Protein AF-A0A9W9TV19-F1 (afdb_monomer)

InterPro domains:
  IPR007219 Xylanolytic transcriptional activator, regulatory domain [PF04082] (116-269)

Nearest PDB structures (foldseek):
  6xr2-assembly1_B  TM=4.900E-01  e=5.774E+00  synthetic construct

Foldseek 3Di:
DDDDPPPPPDPDDDPVRVVVVVCVVPPDDPVLCVLCVLPDDDPPPCVPQCLLAADDQVPPDPVQLVVLQPVQADFQDQVLQVVLVVLLVVQQPDPPDDHRPYDDGDGSSLLNSLLSQLVVPVCVVQVLADRHPPPPPPQDSLLSLLSSLLSLLVGPRPCSLVNSSSSLVSLVVVLVCCVPVVVVVLQDLSSLSSVLSSLVCLCPSPRNVSVVVSVVCLCVSVVSLVVNVLVPDADDPVNLVPDPDDPVVSVVVVNVRVSSNSSSVSSVVSVVVCVVPPDRPDDPPPPVVVPDDDPDDDDD

Mean predicted aligned error: 11.76 Å

Sequence (300 aa):
MWKQILLRCLPPLTPAALAEIYNRGCSPGPNDQEALEPRHYHPTAIDVDALLRFPDLQQTDAEQIDQEDLAHVQETQQAVVDEVTKLANNLQTSALFPPFRLIRIPSAPILNAWTQLYFEHFHPVFPILHKASFGHPNTHWLLVFTVSAIGAQFSNIPQAGVCSRAMHEMIRRQSMYLCENQNKNGRELWLTQVILLNHIGLRYSGERRALEIAELLQALPVTLARRKHLFTDILATKKLSELDLSLRQRWQLWTLDEERRRTGFAIWVSSQLKFSHFQPPGNIDNRTSLLTPGLKPTSI

Secondary structure (DSSP, 8-state):
---------PPPPPHHHHHHHHHHHTPPPTTHHHHHGGG---TT-HHHH---B----TT--HHHHHHH---SSPPPPHHHHHHHHHHHHHHHS-SSSPPPSB--PPPHHHHHHHHHHIIIIITTT---S-GGGTTSTTS-HHHHHHHHHHHGGG--STTHHHHHHHHHHHHHHHHHHHHHH-TTGGG-HHHHHHHHHHHHHHHSSS-HHHHHHHHHTTTHHHHHHHHTTTTT----HHHHHHS---HHHHHHHHHHHHHHHHHHHHHHHHHHHHHHH---S--GGGGGGGGS--------

Solvent-accessible surface area (backbone atoms only — not comparable to full-atom values): 17673 Å² total; per-residue (Å²): 142,82,82,85,80,76,80,73,80,71,77,81,74,50,74,66,60,47,49,50,54,48,50,65,74,64,56,72,55,89,72,50,50,72,79,40,54,95,67,73,75,73,85,87,46,61,83,72,80,58,72,40,26,33,54,86,62,86,83,60,55,66,69,62,42,55,74,40,49,68,74,71,48,55,71,51,55,60,68,40,45,52,53,51,51,53,48,52,58,55,48,61,75,38,88,88,50,85,59,63,84,37,85,41,81,68,53,40,66,54,46,26,15,16,36,23,36,20,59,68,67,45,30,81,78,57,58,42,68,58,59,92,68,44,56,44,95,84,55,57,51,68,42,55,53,46,42,16,27,52,7,18,67,75,48,86,56,87,62,27,57,50,30,20,54,29,44,46,52,52,51,51,56,50,50,52,49,36,44,71,80,36,53,72,52,58,69,37,67,63,50,48,50,33,51,41,52,42,40,51,44,28,53,71,63,82,42,67,70,40,30,53,52,27,63,73,54,57,62,51,48,56,51,46,35,60,78,62,35,31,87,72,69,72,80,51,68,69,63,57,69,71,47,98,61,55,72,69,57,47,50,54,53,48,51,55,46,50,33,41,43,32,41,33,50,52,48,50,52,61,60,51,56,43,68,76,77,63,62,70,99,60,78,78,80,67,68,74,68,80,78,61,81,84,79,74,86,79,91,129

Radius of gyration: 26.22 Å; Cα contacts (8 Å, |Δi|>4): 294; chains: 1; bounding box: 64×77×74 Å

Organism: Penicillium citrinum (NCBI:txid5077)

Structure (mmCIF, N/CA/C/O backbone):
data_AF-A0A9W9TV19-F1
#
_entry.id   AF-A0A9W9TV19-F1
#
loop_
_atom_site.group_PDB
_atom_site.id
_atom_site.type_symbol
_atom_site.label_atom_id
_atom_site.label_alt_id
_atom_site.label_comp_id
_atom_site.label_asym_id
_atom_site.label_entity_id
_atom_site.label_seq_id
_atom_site.pdbx_PDB_ins_code
_atom_site.Cartn_x
_atom_site.Cartn_y
_atom_site.Cartn_z
_atom_site.occupancy
_atom_site.B_iso_or_equiv
_atom_site.auth_seq_id
_atom_site.auth_comp_id
_atom_site.auth_asym_id
_atom_site.auth_atom_id
_atom_site.pdbx_PDB_model_num
ATOM 1 N N . MET A 1 1 ? -19.724 56.986 -52.876 1.00 41.56 1 MET A N 1
ATOM 2 C CA . MET A 1 1 ? -20.562 56.519 -51.751 1.00 41.56 1 MET A CA 1
ATOM 3 C C . MET A 1 1 ? -19.995 55.200 -51.219 1.00 41.56 1 MET A C 1
ATOM 5 O O . MET A 1 1 ? -20.412 54.155 -51.683 1.00 41.56 1 MET A O 1
ATOM 9 N N . TRP A 1 2 ? -19.011 55.237 -50.313 1.00 34.00 2 TRP A N 1
ATOM 10 C CA . TRP A 1 2 ? -18.481 54.048 -49.620 1.00 34.00 2 TRP A CA 1
ATOM 11 C C . TRP A 1 2 ? -18.272 54.423 -48.144 1.00 34.00 2 TRP A C 1
ATOM 13 O O . TRP A 1 2 ? -17.532 55.356 -47.841 1.00 34.00 2 TRP A O 1
ATOM 23 N N . LYS A 1 3 ? -19.037 53.788 -47.247 1.00 41.72 3 LYS A N 1
ATOM 24 C CA . LYS A 1 3 ? -19.129 54.095 -45.809 1.00 41.72 3 LYS A CA 1
ATOM 25 C C . LYS A 1 3 ? -17.928 53.510 -45.052 1.00 41.72 3 LYS A C 1
ATOM 27 O O . LYS A 1 3 ? -17.635 52.328 -45.192 1.00 41.72 3 LYS A O 1
ATOM 32 N N . GLN A 1 4 ? -17.288 54.324 -44.211 1.00 44.97 4 GLN A N 1
ATOM 33 C CA . GLN A 1 4 ? -16.305 53.887 -43.214 1.00 44.97 4 GLN A CA 1
ATOM 34 C C . GLN A 1 4 ? -16.968 52.956 -42.188 1.00 44.97 4 GLN A C 1
ATOM 36 O O . GLN A 1 4 ? -17.848 53.378 -41.438 1.00 44.97 4 GLN A O 1
ATOM 41 N N . ILE A 1 5 ? -16.521 51.702 -42.124 1.00 48.94 5 ILE A N 1
ATOM 42 C CA . ILE A 1 5 ? -16.763 50.821 -40.979 1.00 48.94 5 ILE A CA 1
ATOM 43 C C . ILE A 1 5 ? -15.674 51.149 -39.956 1.00 48.94 5 ILE A C 1
ATOM 45 O O . ILE A 1 5 ? -14.546 50.670 -40.046 1.00 48.94 5 ILE A O 1
ATOM 49 N N . LEU A 1 6 ? -15.998 52.020 -39.001 1.00 45.78 6 LEU A N 1
ATOM 50 C CA . LEU A 1 6 ? -15.194 52.191 -37.795 1.00 45.78 6 LEU A CA 1
ATOM 51 C C . LEU A 1 6 ? -15.368 50.931 -36.940 1.00 45.78 6 LEU A C 1
ATOM 53 O O . LEU A 1 6 ? -16.362 50.792 -36.225 1.00 45.78 6 LEU A O 1
ATOM 57 N N . LEU A 1 7 ? -14.395 50.020 -37.005 1.00 50.66 7 LEU A N 1
ATOM 58 C CA . LEU A 1 7 ? -14.144 49.042 -35.948 1.00 50.66 7 LEU A CA 1
ATOM 59 C C . LEU A 1 7 ? -13.824 49.829 -34.670 1.00 50.66 7 LEU A C 1
ATOM 61 O O . LEU A 1 7 ? -12.681 50.193 -34.408 1.00 50.66 7 LEU A O 1
ATOM 65 N N . ARG A 1 8 ? -14.859 50.166 -33.894 1.00 51.81 8 ARG A N 1
ATOM 66 C CA . ARG A 1 8 ? -14.687 50.660 -32.529 1.00 51.81 8 ARG A CA 1
ATOM 67 C C . ARG A 1 8 ? -14.027 49.535 -31.740 1.00 51.81 8 ARG A C 1
ATOM 69 O O . ARG A 1 8 ? -14.675 48.530 -31.460 1.00 51.81 8 ARG A O 1
ATOM 76 N N . CYS A 1 9 ? -12.754 49.700 -31.392 1.00 51.72 9 CYS A N 1
ATOM 77 C CA . CYS A 1 9 ? -12.112 48.876 -30.378 1.00 51.72 9 CYS A CA 1
ATOM 78 C C . CYS A 1 9 ? -12.892 49.074 -29.075 1.00 51.72 9 CYS A C 1
ATOM 80 O O . CYS A 1 9 ? -12.779 50.116 -28.429 1.00 51.72 9 CYS A O 1
ATOM 82 N N . LEU A 1 10 ? -13.760 48.118 -28.742 1.00 61.03 10 LEU A N 1
ATOM 83 C CA . LEU A 1 10 ? -14.436 48.101 -27.454 1.00 61.03 10 LEU A CA 1
ATOM 84 C C . LEU A 1 10 ? -13.364 48.004 -26.357 1.00 61.03 10 LEU A C 1
ATOM 86 O O . LEU A 1 10 ? -12.397 47.254 -26.527 1.00 61.03 10 LEU A O 1
ATOM 90 N N . PRO A 1 11 ? -13.496 48.762 -25.255 1.00 71.44 11 PRO A N 1
ATOM 91 C CA . PRO A 1 11 ? -12.573 48.639 -24.138 1.00 71.44 11 PRO A CA 1
ATOM 92 C C . PRO A 1 11 ? -12.600 47.200 -23.595 1.00 71.44 11 PRO A C 1
ATOM 94 O O . PRO A 1 11 ? -13.653 46.553 -23.639 1.00 71.44 11 PRO A O 1
ATOM 97 N N . PRO A 1 12 ? -11.463 46.678 -23.099 1.00 76.38 12 PRO A N 1
ATOM 98 C CA . PRO A 1 12 ? -11.402 45.325 -22.564 1.00 76.38 12 PRO A CA 1
ATOM 99 C C . PRO A 1 12 ? -12.397 45.164 -21.411 1.00 76.38 12 PRO A C 1
ATOM 101 O O . PRO A 1 12 ? -12.549 46.058 -20.574 1.00 76.38 12 PRO A O 1
ATOM 104 N N . LEU A 1 13 ? -13.085 44.019 -21.382 1.00 81.12 13 LEU A N 1
ATOM 105 C CA . LEU A 1 13 ? -14.024 43.685 -20.314 1.00 81.12 13 LEU A CA 1
ATOM 106 C C . LEU A 1 13 ? -13.304 43.705 -18.965 1.00 81.12 13 LEU A C 1
ATOM 108 O O . LEU A 1 13 ? -12.183 43.209 -18.833 1.00 81.12 13 LEU A O 1
ATOM 112 N N . THR A 1 14 ? -13.966 44.250 -17.947 1.00 87.50 14 THR A N 1
ATOM 113 C CA . THR A 1 14 ? -13.461 44.148 -16.579 1.00 87.50 14 THR A CA 1
ATOM 114 C C . THR A 1 14 ? -13.489 42.682 -16.134 1.00 87.50 14 THR A C 1
ATOM 116 O O . THR A 1 14 ? -14.368 41.931 -16.569 1.00 87.50 14 THR A O 1
ATOM 119 N N . PRO A 1 15 ? -12.582 42.249 -15.238 1.00 84.06 15 PRO A N 1
ATOM 120 C CA . PRO A 1 15 ? -12.572 40.873 -14.737 1.00 84.06 15 PRO A CA 1
ATOM 121 C C . PRO A 1 15 ? -13.925 40.421 -14.165 1.00 84.06 15 PRO A C 1
ATOM 123 O O . PRO A 1 15 ? -14.310 39.270 -14.339 1.00 84.06 15 PRO A O 1
ATOM 126 N N . ALA A 1 16 ? -14.678 41.341 -13.550 1.00 81.31 16 ALA A N 1
ATOM 127 C CA . ALA A 1 16 ? -16.017 41.077 -13.026 1.00 81.31 16 ALA A CA 1
ATOM 128 C C . ALA A 1 16 ? -17.054 40.837 -14.138 1.00 81.31 16 ALA A C 1
ATOM 130 O O . ALA A 1 16 ? -17.790 39.856 -14.080 1.00 81.31 16 ALA A O 1
ATOM 131 N N . ALA A 1 17 ? -17.077 41.681 -15.177 1.00 79.56 17 ALA A N 1
ATOM 132 C CA . ALA A 1 17 ? -17.985 41.510 -16.312 1.00 79.56 17 ALA A CA 1
ATOM 133 C C . ALA A 1 17 ? -17.650 40.246 -17.120 1.00 79.56 17 ALA A C 1
ATOM 135 O O . ALA A 1 17 ? -18.547 39.532 -17.563 1.00 79.56 17 ALA A O 1
ATOM 136 N N . LEU A 1 18 ? -16.359 39.933 -17.269 1.00 81.81 18 LEU A N 1
ATOM 137 C CA . LEU A 1 18 ? -15.895 38.699 -17.899 1.00 81.81 18 LEU A CA 1
ATOM 138 C C . LEU A 1 18 ? -16.350 37.464 -17.104 1.00 81.81 18 LEU A C 1
ATOM 140 O O . LEU A 1 18 ? -16.891 36.532 -17.693 1.00 81.81 18 LEU A O 1
ATOM 144 N N . ALA A 1 19 ? -16.168 37.473 -15.779 1.00 77.19 19 ALA A N 1
ATOM 145 C CA . ALA A 1 19 ? -16.591 36.383 -14.905 1.00 77.19 19 ALA A CA 1
ATOM 146 C C . ALA A 1 19 ? -18.114 36.193 -14.924 1.00 77.19 19 ALA A C 1
ATOM 148 O O . ALA A 1 19 ? -18.586 35.064 -14.985 1.00 77.19 19 ALA A O 1
ATOM 149 N N . GLU A 1 20 ? -18.894 37.275 -14.933 1.00 77.94 20 GLU A N 1
ATOM 150 C CA . GLU A 1 20 ? -20.354 37.203 -15.003 1.00 77.94 20 GLU A CA 1
ATOM 151 C C . GLU A 1 20 ? -20.844 36.622 -16.337 1.00 77.94 20 GLU A C 1
ATOM 153 O O . GLU A 1 20 ? -21.684 35.721 -16.347 1.00 77.94 20 GLU A O 1
ATOM 158 N N . ILE A 1 21 ? -20.296 37.091 -17.463 1.00 79.25 21 ILE A N 1
ATOM 159 C CA . ILE A 1 21 ? -20.634 36.572 -18.798 1.00 79.25 21 ILE A CA 1
ATOM 160 C C . ILE A 1 21 ? -20.241 35.095 -18.910 1.00 79.25 21 ILE A C 1
ATOM 162 O O . ILE A 1 21 ? -21.024 34.287 -19.409 1.00 79.25 21 ILE A O 1
ATOM 166 N N . TYR A 1 22 ? -19.062 34.731 -18.403 1.00 75.69 22 TYR A N 1
ATOM 167 C CA . TYR A 1 22 ? -18.596 33.348 -18.357 1.00 75.69 22 TYR A CA 1
ATOM 168 C C . TYR A 1 22 ? -19.521 32.466 -17.508 1.00 75.69 22 TYR A C 1
ATOM 170 O O . TYR A 1 22 ? -19.986 31.433 -17.978 1.00 75.69 22 TYR A O 1
ATOM 178 N N . ASN A 1 23 ? -19.877 32.902 -16.298 1.00 74.31 23 ASN A N 1
ATOM 179 C CA . ASN A 1 23 ? -20.757 32.154 -15.396 1.00 74.31 23 ASN A CA 1
ATOM 180 C C . ASN A 1 23 ? -22.163 31.962 -15.983 1.00 74.31 23 ASN A C 1
ATOM 182 O O . ASN A 1 23 ? -22.732 30.874 -15.880 1.00 74.31 23 ASN A O 1
ATOM 186 N N . ARG A 1 24 ? -22.708 32.983 -16.657 1.00 71.62 24 ARG A N 1
ATOM 187 C CA . ARG A 1 24 ? -23.986 32.875 -17.380 1.00 71.62 24 ARG A CA 1
ATOM 188 C C . ARG A 1 24 ? -23.899 31.911 -18.567 1.00 71.62 24 ARG A C 1
ATOM 190 O O . ARG A 1 24 ? -24.841 31.165 -18.800 1.00 71.62 24 ARG A O 1
ATOM 197 N N . GLY A 1 25 ? -22.781 31.901 -19.296 1.00 69.94 25 GLY A N 1
ATOM 198 C CA . GLY A 1 25 ? -22.557 30.993 -20.429 1.00 69.94 25 GLY A CA 1
ATOM 199 C C . GLY A 1 25 ? -22.224 29.548 -20.033 1.00 69.94 25 GLY A C 1
ATOM 200 O O . GLY A 1 25 ? -22.409 28.635 -20.835 1.00 69.94 25 GLY A O 1
ATOM 201 N N . CYS A 1 26 ? -21.741 29.333 -18.808 1.00 62.59 26 CYS A N 1
ATOM 202 C CA . CYS A 1 26 ? -21.366 28.024 -18.268 1.00 62.59 26 CYS A CA 1
ATOM 203 C C . CYS A 1 26 ? -22.385 27.445 -17.278 1.00 62.59 26 CYS A C 1
ATOM 205 O O . CYS A 1 26 ? -22.112 26.398 -16.694 1.00 62.59 26 CYS A O 1
ATOM 207 N N . SER A 1 27 ? -23.534 28.098 -17.079 1.00 56.19 27 SER A N 1
ATOM 208 C CA . SER A 1 27 ? -24.589 27.563 -16.216 1.00 56.19 27 SER A CA 1
ATOM 209 C C . SER A 1 27 ? -25.125 26.249 -16.814 1.00 56.19 27 SER A C 1
ATOM 211 O O . SER A 1 27 ? -25.573 26.268 -17.964 1.00 56.19 27 SER A O 1
ATOM 213 N N . PRO A 1 28 ? -25.038 25.113 -16.093 1.00 55.66 28 PRO A N 1
ATOM 214 C CA . PRO A 1 28 ? -25.496 23.821 -16.598 1.00 55.66 28 PRO A CA 1
ATOM 215 C C . PRO A 1 28 ? -26.996 23.853 -16.909 1.00 55.66 28 PRO A C 1
ATOM 217 O O . PRO A 1 28 ? -27.768 24.504 -16.201 1.00 55.66 28 PRO A O 1
ATOM 220 N N . GLY A 1 29 ? -27.414 23.164 -17.975 1.00 61.03 29 GLY A N 1
ATOM 221 C CA . GLY A 1 29 ? -28.834 22.991 -18.267 1.00 61.03 29 GLY A CA 1
ATOM 222 C C . GLY A 1 29 ? -29.517 22.142 -17.185 1.00 61.03 29 GLY A C 1
ATOM 223 O O . GLY A 1 29 ? -28.838 21.424 -16.450 1.00 61.03 29 GLY A O 1
ATOM 224 N N . PRO A 1 30 ? -30.857 22.161 -17.089 1.00 55.03 30 PRO A N 1
ATOM 225 C CA . PRO A 1 30 ? -31.594 21.406 -16.069 1.00 55.03 30 PRO A CA 1
ATOM 226 C C . PRO A 1 30 ? -31.291 19.893 -16.063 1.00 55.03 30 PRO A C 1
ATOM 228 O O . PRO A 1 30 ? -31.366 19.271 -15.012 1.00 55.03 30 PRO A O 1
ATOM 231 N N . ASN A 1 31 ? -30.865 19.316 -17.195 1.00 54.25 31 ASN A N 1
ATOM 232 C CA . ASN A 1 31 ? -30.487 17.897 -17.303 1.00 54.25 31 ASN A CA 1
ATOM 233 C C . ASN A 1 31 ? -29.008 17.611 -16.968 1.00 54.25 31 ASN A C 1
ATOM 235 O O . ASN A 1 31 ? -28.640 16.461 -16.739 1.00 54.25 31 ASN A O 1
ATOM 239 N N . ASP A 1 32 ? -28.144 18.629 -16.937 1.00 52.44 32 ASP A N 1
ATOM 240 C CA . ASP A 1 32 ? -26.717 18.458 -16.627 1.00 52.44 32 ASP A CA 1
ATOM 241 C C . ASP A 1 32 ? -26.487 18.346 -15.109 1.00 52.44 32 ASP A C 1
ATOM 243 O O . ASP A 1 32 ? -25.503 17.750 -14.667 1.00 52.44 32 ASP A O 1
ATOM 247 N N . GLN A 1 33 ? -27.405 18.893 -14.300 1.00 48.94 33 GLN A N 1
ATOM 248 C CA . GLN A 1 33 ? -27.358 18.801 -12.838 1.00 48.94 33 GLN A CA 1
ATOM 249 C C . GLN A 1 33 ? -27.480 17.353 -12.347 1.00 48.94 33 GLN A C 1
ATOM 251 O O . GLN A 1 33 ? -26.683 16.955 -11.500 1.00 48.94 33 GLN A O 1
ATOM 256 N N . GLU A 1 34 ? -28.373 16.551 -12.937 1.00 46.62 34 GLU A N 1
ATOM 257 C CA . GLU A 1 34 ? -28.554 15.123 -12.618 1.00 46.62 34 GLU A CA 1
ATOM 258 C C . GLU A 1 34 ? -27.293 14.289 -12.920 1.00 46.62 34 GLU A C 1
ATOM 260 O O . GLU A 1 34 ? -26.906 13.423 -12.137 1.00 46.62 34 GLU A O 1
ATOM 265 N N . ALA A 1 35 ? -26.581 14.594 -14.012 1.00 51.53 35 ALA A N 1
ATOM 266 C CA . ALA A 1 35 ? -25.328 13.917 -14.368 1.00 51.53 35 ALA A CA 1
ATOM 267 C C . ALA A 1 35 ? -24.136 14.311 -13.468 1.00 51.53 35 ALA A C 1
ATOM 269 O O . ALA A 1 35 ? -23.148 13.575 -13.373 1.00 51.53 35 ALA A O 1
ATOM 270 N N . LEU A 1 36 ? -24.211 15.477 -12.817 1.00 50.12 36 LEU A N 1
ATOM 271 C CA . LEU A 1 36 ? -23.173 16.039 -11.947 1.00 50.12 36 LEU A CA 1
ATOM 272 C C . LEU A 1 36 ? -23.456 15.837 -10.448 1.00 50.12 36 LEU A C 1
ATOM 274 O O . LEU A 1 36 ? -22.558 16.065 -9.636 1.00 50.12 36 LEU A O 1
ATOM 278 N N . GLU A 1 37 ? -24.653 15.392 -10.050 1.00 45.97 37 GLU A N 1
ATOM 279 C CA . GLU A 1 37 ? -25.037 15.183 -8.643 1.00 45.97 37 GLU A CA 1
ATOM 280 C C . GLU A 1 37 ? -24.050 14.330 -7.823 1.00 45.97 37 GLU A C 1
ATOM 282 O O . GLU A 1 37 ? -23.668 14.766 -6.726 1.00 45.97 37 GLU A O 1
ATOM 287 N N . PRO A 1 38 ? -23.501 13.205 -8.336 1.00 48.91 38 PRO A N 1
ATOM 288 C CA . PRO A 1 38 ? -22.495 12.436 -7.602 1.00 48.91 38 PRO A CA 1
ATOM 289 C C . PRO A 1 38 ? -21.202 13.223 -7.320 1.00 48.91 38 PRO A C 1
ATOM 291 O O . PRO A 1 38 ? -20.404 12.819 -6.477 1.00 48.91 38 PRO A O 1
ATOM 294 N N . ARG A 1 39 ? -20.983 14.388 -7.957 1.00 51.69 39 ARG A N 1
ATOM 295 C CA . ARG A 1 39 ? -19.735 15.184 -7.917 1.00 51.69 39 ARG A CA 1
ATOM 296 C C . ARG A 1 39 ? -19.829 16.569 -7.246 1.00 51.69 39 ARG A C 1
ATOM 298 O O . ARG A 1 39 ? -18.793 17.117 -6.898 1.00 51.69 39 ARG A O 1
ATOM 305 N N . HIS A 1 40 ? -21.020 17.107 -6.977 1.00 52.66 40 HIS A N 1
ATOM 306 C CA . HIS A 1 40 ? -21.218 18.281 -6.100 1.00 52.66 40 HIS A CA 1
ATOM 307 C C . HIS A 1 40 ? -20.810 18.080 -4.619 1.00 52.66 40 HIS A C 1
ATOM 309 O O . HIS A 1 40 ? -21.656 17.831 -3.761 1.00 52.66 40 HIS A O 1
ATOM 315 N N . TYR A 1 41 ? -19.521 18.176 -4.290 1.00 52.50 41 TYR A N 1
ATOM 316 C CA . TYR A 1 41 ? -19.043 18.258 -2.903 1.00 52.50 41 TYR A CA 1
ATOM 317 C C . TYR A 1 41 ? -19.062 19.704 -2.405 1.00 52.50 41 TYR A C 1
ATOM 319 O O . TYR A 1 41 ? -18.653 20.624 -3.115 1.00 52.50 41 TYR A O 1
ATOM 327 N N . HIS A 1 42 ? -19.509 19.907 -1.165 1.00 55.22 42 HIS A N 1
ATOM 328 C CA . HIS A 1 42 ? -19.456 21.203 -0.499 1.00 55.22 42 HIS A CA 1
ATOM 329 C C . HIS A 1 42 ? -18.274 21.225 0.483 1.00 55.22 42 HIS A C 1
ATOM 331 O O . HIS A 1 42 ? -18.381 20.690 1.584 1.00 55.22 42 HIS A O 1
ATOM 337 N N . PRO A 1 43 ? -17.142 21.863 0.127 1.00 53.72 43 PRO A N 1
ATOM 338 C CA . PRO A 1 43 ? -15.899 21.805 0.904 1.00 53.72 43 PRO A CA 1
ATOM 339 C C . PRO A 1 43 ? -15.954 22.515 2.269 1.00 53.72 43 PRO A C 1
ATOM 341 O O . PRO A 1 43 ? -14.963 22.530 2.996 1.00 53.72 43 PRO A O 1
ATOM 344 N N . THR A 1 44 ? -17.087 23.115 2.637 1.00 48.88 44 THR A N 1
ATOM 345 C CA . THR A 1 44 ? -17.268 23.911 3.858 1.00 48.88 44 THR A CA 1
ATOM 346 C C . THR A 1 44 ? -17.409 23.088 5.142 1.00 48.88 44 THR A C 1
ATOM 348 O O . THR A 1 44 ? -17.356 23.673 6.221 1.00 48.88 44 THR A O 1
ATOM 351 N N . ALA A 1 45 ? -17.520 21.757 5.070 1.00 53.12 45 ALA A N 1
ATOM 352 C CA . ALA A 1 45 ? -17.656 20.884 6.238 1.00 53.12 45 ALA A CA 1
ATOM 353 C C . ALA A 1 45 ? -16.497 19.875 6.365 1.00 53.12 45 ALA A C 1
ATOM 355 O O . ALA A 1 45 ? -16.708 18.671 6.494 1.00 53.12 45 ALA A O 1
ATOM 356 N N . ILE A 1 46 ? -15.247 20.362 6.385 1.00 51.00 46 ILE A N 1
ATOM 357 C CA . ILE A 1 46 ? -14.053 19.530 6.661 1.00 51.00 46 ILE A CA 1
ATOM 358 C C . ILE A 1 46 ? -14.243 18.663 7.923 1.00 51.00 46 ILE A C 1
ATOM 360 O O . ILE A 1 46 ? -13.747 17.537 7.973 1.00 51.00 46 ILE A O 1
ATOM 364 N N . ASP A 1 47 ? -14.997 19.164 8.907 1.00 52.72 47 ASP A N 1
ATOM 365 C CA . ASP A 1 47 ? -15.280 18.487 10.173 1.00 52.72 47 ASP A CA 1
ATOM 366 C C . ASP A 1 47 ? -16.284 17.326 10.102 1.00 52.72 47 ASP A C 1
ATOM 368 O O . ASP A 1 47 ? -16.345 16.550 11.060 1.00 52.72 47 ASP A O 1
ATOM 372 N N . VAL A 1 48 ? -17.045 17.200 9.010 1.00 52.09 48 VAL A N 1
ATOM 373 C CA . VAL A 1 48 ? -18.063 16.152 8.817 1.00 52.09 48 VAL A CA 1
ATOM 374 C C . VAL A 1 48 ? -17.519 15.031 7.932 1.00 52.09 48 VAL A C 1
ATOM 376 O O . VAL A 1 48 ? -17.649 13.860 8.284 1.00 52.09 48 VAL A O 1
ATOM 379 N N . ASP A 1 49 ? -16.825 15.380 6.846 1.00 51.69 49 ASP A N 1
ATOM 380 C CA . ASP A 1 49 ? -16.410 14.402 5.833 1.00 51.69 49 ASP A CA 1
ATOM 381 C C . ASP A 1 49 ? -15.038 13.766 6.102 1.00 51.69 49 ASP A C 1
ATOM 383 O O . ASP A 1 49 ? -14.760 12.684 5.606 1.00 51.69 49 ASP A O 1
ATOM 387 N N . ALA A 1 50 ? -14.186 14.380 6.933 1.00 55.62 50 ALA A N 1
ATOM 388 C CA . ALA A 1 50 ? -12.846 13.872 7.247 1.00 55.62 50 ALA A CA 1
ATOM 389 C C . ALA A 1 50 ? -12.642 13.608 8.736 1.00 55.62 50 ALA A C 1
ATOM 391 O O . ALA A 1 50 ? -11.680 14.083 9.348 1.00 55.62 50 ALA A O 1
ATOM 392 N N . LEU A 1 51 ? -13.523 12.800 9.328 1.00 64.31 51 LEU A N 1
ATOM 393 C CA . LEU A 1 51 ? -13.289 12.203 10.643 1.00 64.31 51 LEU A CA 1
ATOM 394 C C . LEU A 1 51 ? -12.164 11.161 10.546 1.00 64.31 51 LEU A C 1
ATOM 396 O O . LEU A 1 51 ? -12.386 9.959 10.675 1.00 64.31 51 LEU A O 1
ATOM 400 N N . LEU A 1 52 ? -10.944 11.636 10.298 1.00 76.56 52 LEU A N 1
ATOM 401 C CA . LEU A 1 52 ? -9.715 10.863 10.256 1.00 76.56 52 LEU A CA 1
ATOM 402 C C . LEU A 1 52 ? -9.403 10.404 11.678 1.00 76.56 52 LEU A C 1
ATOM 404 O O . LEU A 1 52 ? -8.709 11.073 12.451 1.00 76.56 52 LEU A O 1
ATOM 408 N N . ARG A 1 53 ? -10.006 9.275 12.036 1.00 87.69 53 ARG A N 1
ATOM 409 C CA . ARG A 1 53 ? -9.865 8.631 13.332 1.00 87.69 53 ARG A CA 1
ATOM 410 C C . ARG A 1 53 ? -9.535 7.166 13.133 1.00 87.69 53 ARG A C 1
ATOM 412 O O . ARG A 1 53 ? -10.169 6.480 12.336 1.00 87.69 53 ARG A O 1
ATOM 419 N N . PHE A 1 54 ? -8.591 6.690 13.918 1.00 89.38 54 PHE A N 1
ATOM 420 C CA . PHE A 1 54 ? -8.398 5.269 14.121 1.00 89.38 54 PHE A CA 1
ATOM 421 C C . PHE A 1 54 ? -9.329 4.833 15.260 1.00 89.38 54 PHE A C 1
ATOM 423 O O . PHE A 1 54 ? -9.219 5.389 16.360 1.00 89.38 54 PHE A O 1
ATOM 430 N N . PRO A 1 55 ? -10.289 3.930 15.002 1.00 90.00 55 PRO A N 1
ATOM 431 C CA . PRO A 1 55 ? -11.186 3.427 16.034 1.00 90.00 55 PRO A CA 1
ATOM 432 C C . PRO A 1 55 ? -10.422 2.595 17.067 1.00 90.00 55 PRO A C 1
AT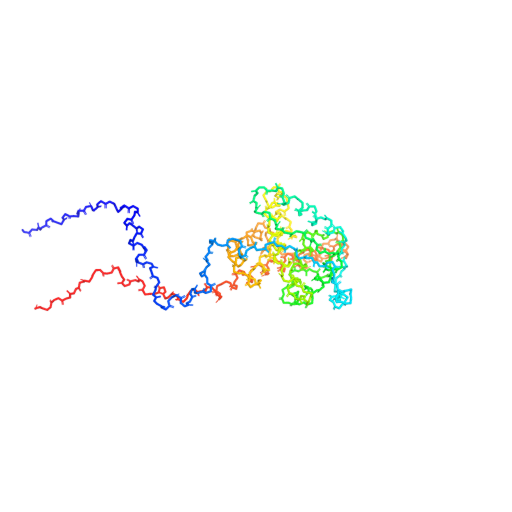OM 434 O O . PRO A 1 55 ? -9.325 2.107 16.808 1.00 90.00 55 PRO A O 1
ATOM 437 N N . ASP A 1 56 ? -11.018 2.429 18.244 1.00 88.62 56 ASP A N 1
ATOM 438 C CA . ASP A 1 56 ? -10.498 1.498 19.237 1.00 88.62 56 ASP A CA 1
ATOM 439 C C . ASP A 1 56 ? -10.905 0.071 18.869 1.00 88.62 56 ASP A C 1
ATOM 441 O O . ASP A 1 56 ? -12.088 -0.263 18.908 1.00 88.62 56 ASP A O 1
ATOM 445 N N . LEU A 1 57 ? -9.926 -0.739 18.468 1.00 89.44 57 LEU A N 1
ATOM 446 C CA . LEU A 1 57 ? -10.113 -2.138 18.078 1.00 89.44 57 LEU A CA 1
ATOM 447 C C . LEU A 1 57 ? -9.549 -3.110 19.125 1.00 89.44 57 LEU A C 1
ATOM 449 O O . LEU A 1 57 ? -9.441 -4.302 18.853 1.00 89.44 57 LEU A O 1
ATOM 453 N N . GLN A 1 58 ? -9.180 -2.635 20.321 1.00 78.44 58 GLN A N 1
ATOM 454 C CA . GLN A 1 58 ? -8.586 -3.491 21.359 1.00 78.44 58 GLN A CA 1
ATOM 455 C C . GLN A 1 58 ? -9.543 -4.566 21.887 1.00 78.44 58 GLN A C 1
ATOM 457 O O . GLN A 1 58 ? -9.089 -5.588 22.385 1.00 78.44 58 GLN A O 1
ATOM 462 N N . GLN A 1 59 ? -10.853 -4.334 21.781 1.00 80.75 59 GLN A N 1
ATOM 463 C CA . GLN A 1 59 ? -11.898 -5.264 22.222 1.00 80.75 59 GLN A CA 1
ATOM 464 C C . GLN A 1 59 ? -12.372 -6.207 21.109 1.00 80.75 59 GLN A C 1
ATOM 466 O O . GLN A 1 59 ? -13.405 -6.853 21.260 1.00 80.75 59 GLN A O 1
ATOM 471 N N . THR A 1 60 ? -11.664 -6.255 19.978 1.00 87.31 60 THR A N 1
ATOM 472 C CA . THR A 1 60 ?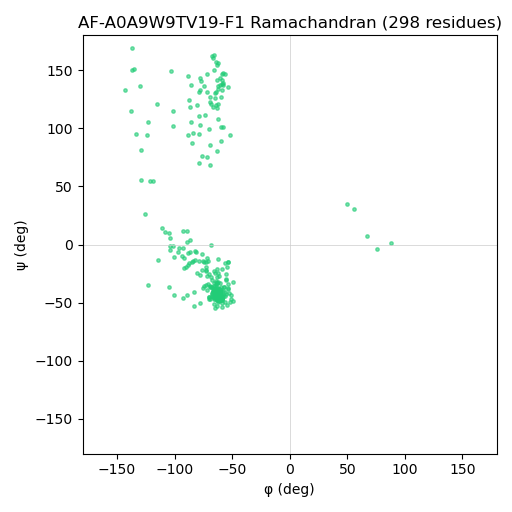 -11.995 -7.200 18.907 1.00 87.31 60 THR A CA 1
ATOM 473 C C . THR A 1 60 ? -11.776 -8.621 19.416 1.00 87.31 60 THR A C 1
ATOM 475 O O . THR A 1 60 ? -10.724 -8.911 19.987 1.00 87.31 60 THR A O 1
ATOM 478 N N . ASP A 1 61 ? -12.773 -9.481 19.225 1.00 89.69 61 ASP A N 1
ATOM 479 C CA . ASP A 1 61 ? -12.707 -10.881 19.634 1.00 89.69 61 ASP A CA 1
ATOM 480 C C . ASP A 1 61 ? -11.577 -11.606 18.889 1.00 89.69 61 ASP A C 1
ATOM 482 O O . ASP A 1 61 ? -11.409 -11.431 17.680 1.00 89.69 61 ASP A O 1
ATOM 486 N N . ALA A 1 62 ? -10.807 -12.422 19.610 1.00 91.31 62 ALA A N 1
ATOM 487 C CA . ALA A 1 62 ? -9.732 -13.214 19.027 1.00 91.31 62 ALA A CA 1
ATOM 488 C C . ALA A 1 62 ? -10.281 -14.198 17.986 1.00 91.31 62 ALA A C 1
ATOM 490 O O . ALA A 1 62 ? -9.694 -14.330 16.918 1.00 91.31 62 ALA A O 1
ATOM 491 N N . GLU A 1 63 ? -11.456 -14.789 18.239 1.00 92.00 63 GLU A N 1
ATOM 492 C CA . GLU A 1 63 ? -12.099 -15.701 17.286 1.00 92.00 63 GLU A CA 1
ATOM 493 C C . GLU A 1 63 ? -12.403 -15.000 15.955 1.00 92.00 63 GLU A C 1
ATOM 495 O O . GLU A 1 63 ? -12.214 -15.568 14.881 1.00 92.00 63 GLU A O 1
A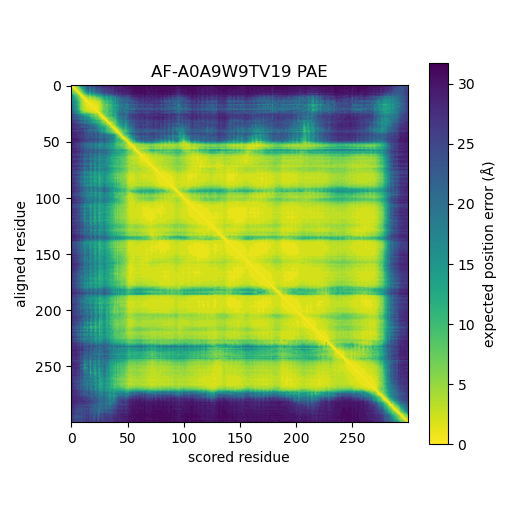TOM 500 N N . GLN A 1 64 ? -12.824 -13.735 16.011 1.00 90.81 64 GLN A N 1
ATOM 501 C CA . GLN A 1 64 ? -13.114 -12.957 14.814 1.00 90.81 64 GLN A CA 1
ATOM 502 C C . GLN A 1 64 ? -11.845 -12.618 14.018 1.00 90.81 64 GLN A C 1
ATOM 504 O O . GLN A 1 64 ? -11.877 -12.613 12.789 1.00 90.81 64 GLN A O 1
ATOM 509 N N . ILE A 1 65 ? -10.731 -12.342 14.703 1.00 93.62 65 ILE A N 1
ATOM 510 C CA . ILE A 1 65 ? -9.433 -12.112 14.053 1.00 93.62 65 ILE A CA 1
ATOM 511 C C . ILE A 1 65 ? -8.951 -13.405 13.385 1.00 93.62 65 ILE A C 1
ATOM 513 O O . ILE A 1 65 ? -8.547 -13.372 12.225 1.00 93.62 65 ILE A O 1
ATOM 517 N N . ASP A 1 66 ? -9.057 -14.535 14.085 1.00 93.88 66 ASP A N 1
ATOM 518 C CA . ASP A 1 66 ? -8.622 -15.846 13.595 1.00 93.88 66 ASP A CA 1
ATOM 519 C C . ASP A 1 66 ? -9.433 -16.303 12.369 1.00 93.88 66 ASP A C 1
ATOM 521 O O . ASP A 1 66 ? -8.883 -16.907 11.452 1.00 93.88 66 ASP A O 1
ATOM 525 N N . GLN A 1 67 ? -10.729 -15.971 12.299 1.00 94.75 67 GLN A N 1
ATOM 526 C CA . GLN A 1 67 ? -11.569 -16.242 11.121 1.00 94.75 67 GLN A CA 1
ATOM 527 C C . GLN A 1 67 ? -11.109 -15.491 9.860 1.00 94.75 67 GLN A C 1
ATOM 529 O O . GLN A 1 67 ? -11.351 -15.955 8.744 1.00 94.75 67 GLN A O 1
ATOM 534 N N . GLU A 1 68 ? -10.474 -14.328 10.023 1.00 95.88 68 GLU A N 1
ATOM 535 C CA . GLU A 1 68 ? -9.959 -13.504 8.925 1.00 95.88 68 GLU A CA 1
ATOM 536 C C . GLU A 1 68 ? -8.477 -13.800 8.606 1.00 95.88 68 GLU A C 1
ATOM 538 O O . GLU A 1 68 ? -7.969 -13.354 7.573 1.00 95.88 68 GLU A O 1
ATOM 543 N N . ASP A 1 69 ? -7.777 -14.580 9.438 1.00 95.19 69 ASP A N 1
ATOM 544 C CA . ASP A 1 69 ? -6.393 -15.005 9.204 1.00 95.19 69 ASP A CA 1
ATOM 545 C C . ASP A 1 69 ? -6.320 -16.256 8.314 1.00 95.19 69 ASP A C 1
ATOM 547 O O . ASP A 1 69 ? -6.284 -17.403 8.756 1.00 95.19 69 ASP A O 1
ATOM 551 N N . LEU A 1 70 ? -6.294 -16.022 7.003 1.00 95.19 70 LEU A N 1
ATOM 552 C CA . LEU A 1 70 ? -6.335 -17.077 5.985 1.00 95.19 70 LEU A CA 1
ATOM 553 C C . LEU A 1 70 ? -4.954 -17.656 5.611 1.00 95.19 70 LEU A C 1
ATOM 555 O O . LEU A 1 70 ? -4.868 -18.467 4.688 1.00 95.19 70 LEU A O 1
ATOM 559 N N . ALA A 1 71 ? -3.870 -17.234 6.278 1.00 94.44 71 ALA A N 1
ATOM 560 C CA . ALA A 1 71 ? -2.501 -17.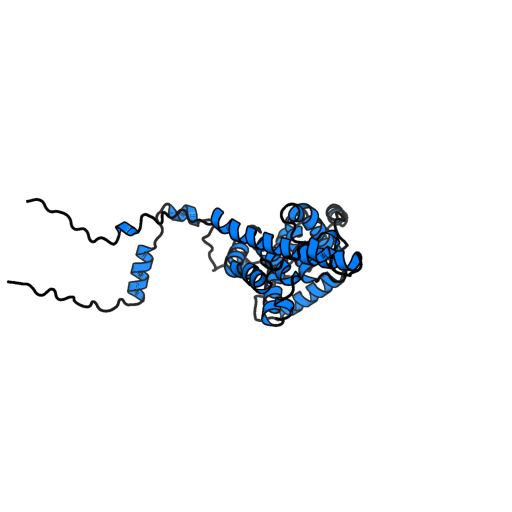732 6.068 1.00 94.44 71 ALA A CA 1
ATOM 561 C C . ALA A 1 71 ? -2.015 -17.760 4.594 1.00 94.44 71 ALA A C 1
ATOM 563 O O . ALA A 1 71 ? -1.250 -18.632 4.171 1.00 94.44 71 ALA A O 1
ATOM 564 N N . HIS A 1 72 ? -2.436 -16.785 3.786 1.00 94.88 72 HIS A N 1
ATOM 565 C CA . HIS A 1 72 ? -2.039 -16.638 2.383 1.00 94.88 72 HIS A CA 1
ATOM 566 C C . HIS A 1 72 ? -0.586 -16.198 2.204 1.00 94.88 72 HIS A C 1
ATOM 568 O O . HIS A 1 72 ? 0.047 -16.559 1.207 1.00 94.88 72 HIS A O 1
ATOM 574 N N . VAL A 1 73 ? -0.083 -15.377 3.122 1.00 95.19 73 VAL A N 1
ATOM 575 C CA . VAL A 1 73 ? 1.282 -14.834 3.136 1.00 95.19 73 VAL A CA 1
ATOM 576 C C . VAL A 1 73 ? 1.866 -14.876 4.544 1.00 95.19 73 VAL A C 1
ATOM 578 O O . VAL A 1 73 ? 1.144 -15.121 5.507 1.00 95.19 73 VAL A O 1
ATOM 581 N N . GLN A 1 74 ? 3.176 -14.629 4.661 1.00 93.38 74 GLN A N 1
ATOM 582 C CA . GLN A 1 74 ? 3.846 -14.581 5.961 1.00 93.38 74 GLN A CA 1
ATOM 583 C C . GLN A 1 74 ? 3.197 -13.563 6.902 1.00 93.38 74 GLN A C 1
ATOM 585 O O . GLN A 1 74 ? 2.738 -12.504 6.466 1.00 93.38 74 GLN A O 1
ATOM 590 N N . GLU A 1 75 ? 3.212 -13.894 8.192 1.00 93.38 75 GLU A N 1
ATOM 591 C CA . GLU A 1 75 ? 2.597 -13.078 9.229 1.00 93.38 75 GLU A CA 1
ATOM 592 C C . GLU A 1 75 ? 3.176 -11.662 9.292 1.00 93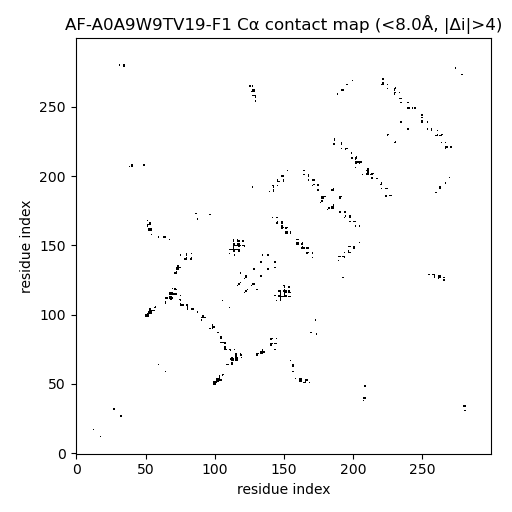.38 75 GLU A C 1
ATOM 594 O O . GLU A 1 75 ? 4.387 -11.429 9.174 1.00 93.38 75 GLU A O 1
ATOM 599 N N . THR A 1 76 ? 2.290 -10.698 9.530 1.00 93.19 76 THR A N 1
ATOM 600 C CA . THR A 1 76 ? 2.681 -9.303 9.733 1.00 93.19 76 THR A CA 1
ATOM 601 C C . THR A 1 76 ? 3.474 -9.152 11.028 1.00 93.19 76 THR A C 1
ATOM 603 O O . THR A 1 76 ? 2.972 -9.370 12.128 1.00 93.19 76 THR A O 1
ATOM 606 N N . GLN A 1 77 ? 4.726 -8.717 10.900 1.00 93.69 77 GLN A N 1
ATOM 607 C CA . GLN A 1 77 ? 5.624 -8.530 12.036 1.00 93.69 77 GLN A CA 1
ATOM 608 C C . GLN A 1 77 ? 5.231 -7.320 12.895 1.00 93.69 77 GLN A C 1
ATOM 610 O O . GLN A 1 77 ? 4.856 -6.266 12.375 1.00 93.69 77 GLN A O 1
ATOM 615 N N . GLN A 1 78 ? 5.455 -7.421 14.210 1.00 94.69 78 GLN A N 1
ATOM 616 C CA . GLN A 1 78 ? 5.239 -6.325 15.167 1.00 94.69 78 GLN A CA 1
ATOM 617 C C . GLN A 1 78 ? 6.009 -5.042 14.803 1.00 94.69 78 GLN A C 1
ATOM 619 O O . GLN A 1 78 ? 5.508 -3.939 15.011 1.00 94.69 78 GLN A O 1
ATOM 624 N N . ALA A 1 79 ? 7.173 -5.172 14.157 1.00 95.19 79 ALA A N 1
ATOM 625 C CA . ALA A 1 79 ? 7.959 -4.040 13.663 1.00 95.19 79 ALA A CA 1
ATOM 626 C C . ALA A 1 79 ? 7.162 -3.106 12.728 1.00 95.19 79 ALA A C 1
ATOM 628 O O . ALA A 1 79 ? 7.416 -1.903 12.701 1.00 95.19 79 ALA A O 1
ATOM 629 N N . VAL A 1 80 ? 6.177 -3.626 11.982 1.00 95.81 80 VAL A N 1
ATOM 630 C CA . VAL A 1 80 ? 5.302 -2.801 11.133 1.00 95.81 80 VAL A CA 1
ATOM 631 C C . VAL A 1 80 ? 4.443 -1.873 11.991 1.00 95.81 80 VAL A C 1
ATOM 633 O O . VAL A 1 80 ? 4.356 -0.682 11.702 1.00 95.81 80 VAL A O 1
ATOM 636 N N . VAL A 1 81 ? 3.849 -2.392 13.070 1.00 96.12 81 VAL A N 1
ATOM 637 C CA . VAL A 1 81 ? 3.039 -1.604 14.014 1.00 96.12 81 VAL A CA 1
ATOM 638 C C . VAL A 1 81 ? 3.893 -0.534 14.692 1.00 96.12 81 VAL A C 1
ATOM 640 O O . VAL A 1 81 ? 3.447 0.605 14.848 1.00 96.12 81 VAL A O 1
ATOM 643 N N . ASP A 1 82 ? 5.135 -0.866 15.044 1.00 96.75 82 ASP A N 1
ATOM 644 C CA . ASP A 1 82 ? 6.060 0.070 15.682 1.00 96.75 82 ASP A CA 1
ATOM 645 C C . ASP A 1 82 ? 6.408 1.240 14.745 1.00 96.75 82 ASP A C 1
ATOM 647 O O . ASP A 1 82 ? 6.360 2.401 15.156 1.00 96.75 82 ASP A O 1
ATOM 651 N N . GLU A 1 83 ? 6.699 0.966 13.469 1.00 97.25 83 GLU A N 1
ATOM 652 C CA . GLU A 1 83 ? 6.956 2.002 12.458 1.00 97.25 83 GLU A CA 1
ATOM 653 C C . GLU A 1 83 ? 5.720 2.868 12.178 1.00 97.25 83 GLU A C 1
ATOM 655 O O . GLU A 1 83 ? 5.823 4.096 12.107 1.00 97.25 83 GLU A O 1
ATOM 660 N N . VAL A 1 84 ? 4.531 2.263 12.101 1.00 96.56 84 VAL A N 1
ATOM 661 C CA . VAL A 1 84 ? 3.266 3.001 11.951 1.00 96.56 84 VAL A CA 1
ATOM 662 C C . VAL A 1 84 ? 3.011 3.894 13.167 1.00 96.56 84 VAL A C 1
ATOM 664 O O . VAL A 1 84 ? 2.599 5.043 13.015 1.00 96.56 84 VAL A O 1
ATOM 667 N N . THR A 1 85 ? 3.308 3.415 14.375 1.00 95.50 85 THR A N 1
ATOM 668 C CA . THR A 1 85 ? 3.161 4.196 15.612 1.00 95.50 85 THR A CA 1
ATOM 669 C C . THR A 1 85 ? 4.137 5.374 15.647 1.00 95.50 85 THR A C 1
ATOM 671 O O . THR A 1 85 ? 3.744 6.495 15.982 1.00 95.50 85 THR A O 1
ATOM 674 N N . LYS A 1 86 ? 5.395 5.171 15.228 1.00 95.56 86 LYS A N 1
ATOM 675 C CA . LYS A 1 86 ? 6.371 6.263 15.057 1.00 95.56 86 LYS A CA 1
ATOM 676 C C . LYS A 1 86 ? 5.873 7.300 14.052 1.00 95.56 86 LYS A C 1
ATOM 678 O O . LYS A 1 86 ? 5.917 8.496 14.340 1.00 95.56 86 LYS A O 1
ATOM 683 N N . LEU A 1 87 ? 5.363 6.858 12.899 1.00 94.81 87 LEU A N 1
ATOM 684 C CA . LEU A 1 87 ? 4.778 7.753 11.902 1.00 94.81 87 LEU A CA 1
ATOM 685 C C . LEU A 1 87 ? 3.608 8.547 12.490 1.00 94.81 87 LEU A C 1
ATOM 687 O O . LEU A 1 87 ? 3.536 9.759 12.308 1.00 94.81 87 LEU A O 1
ATOM 691 N N . ALA A 1 88 ? 2.701 7.880 13.197 1.00 92.75 88 ALA A N 1
ATOM 692 C CA . ALA A 1 88 ? 1.530 8.509 13.779 1.00 92.75 88 ALA A CA 1
ATOM 693 C C . ALA A 1 88 ? 1.904 9.650 14.738 1.00 92.75 88 ALA A C 1
ATOM 695 O O . ALA A 1 88 ? 1.336 10.738 14.644 1.00 92.75 88 ALA A O 1
ATOM 696 N N . ASN A 1 89 ? 2.917 9.440 15.581 1.00 92.00 89 ASN A N 1
ATOM 697 C CA . ASN A 1 89 ? 3.444 10.474 16.472 1.00 92.00 89 ASN A CA 1
ATOM 698 C C . ASN A 1 89 ? 4.052 11.654 15.696 1.00 92.00 89 ASN A C 1
ATOM 700 O O . ASN A 1 89 ? 3.788 12.809 16.026 1.00 92.00 89 ASN A O 1
ATOM 704 N N . ASN A 1 90 ? 4.804 11.382 14.625 1.00 90.75 90 ASN A N 1
ATOM 705 C CA . ASN A 1 90 ? 5.385 12.426 13.773 1.00 90.75 90 ASN A CA 1
ATOM 706 C C . ASN A 1 90 ? 4.316 13.240 13.024 1.00 90.75 90 ASN A C 1
ATOM 708 O O . ASN A 1 90 ? 4.470 14.442 12.821 1.00 90.75 90 ASN A O 1
ATOM 712 N N . LEU A 1 91 ? 3.222 12.603 12.600 1.00 88.31 91 LEU A N 1
ATOM 713 C CA . LEU A 1 91 ? 2.131 13.288 11.905 1.00 88.31 91 LEU A CA 1
ATOM 714 C C . LEU A 1 91 ? 1.308 14.181 12.835 1.00 88.31 91 LEU A C 1
ATOM 716 O O . LEU A 1 91 ? 0.753 15.165 12.356 1.00 88.31 91 LEU A O 1
ATOM 720 N N . GLN A 1 92 ? 1.247 13.879 14.135 1.00 85.62 92 GLN A N 1
ATOM 721 C CA . GLN A 1 92 ? 0.547 14.720 15.113 1.00 85.62 92 GLN A CA 1
ATOM 722 C C . GLN A 1 92 ? 1.257 16.050 15.387 1.00 85.62 92 GLN A C 1
ATOM 724 O O . GLN A 1 92 ? 0.612 17.025 15.762 1.00 85.62 92 GLN A O 1
ATOM 729 N N . THR A 1 93 ? 2.574 16.112 15.186 1.00 85.81 93 THR A N 1
ATOM 730 C CA . THR A 1 93 ? 3.371 17.333 15.383 1.00 85.81 93 THR A CA 1
ATOM 731 C C . THR A 1 93 ? 3.611 18.110 14.086 1.00 85.81 93 THR A C 1
ATOM 733 O O . THR A 1 93 ? 4.156 19.212 14.113 1.00 85.81 93 THR A O 1
ATOM 736 N N . SER A 1 94 ? 3.205 17.558 12.939 1.00 83.38 94 SER A N 1
ATOM 737 C CA . SER A 1 94 ? 3.418 18.169 11.628 1.00 83.38 94 SER A CA 1
ATOM 738 C C . SER A 1 94 ? 2.425 19.300 11.350 1.00 83.38 94 SER A C 1
ATOM 740 O O . SER A 1 94 ? 1.218 19.119 11.466 1.00 83.38 94 SER A O 1
ATOM 742 N N . ALA A 1 95 ? 2.923 20.445 10.879 1.00 79.25 95 ALA A N 1
ATOM 743 C CA . ALA A 1 95 ? 2.089 21.576 10.460 1.00 79.25 95 ALA A CA 1
ATOM 744 C C . ALA A 1 95 ? 1.515 21.440 9.032 1.00 79.25 95 ALA A C 1
ATOM 746 O O . ALA A 1 95 ? 0.729 22.281 8.606 1.00 79.25 95 ALA A O 1
ATOM 747 N N . LEU A 1 96 ? 1.917 20.411 8.271 1.00 80.56 96 LEU A N 1
ATOM 748 C CA . LEU A 1 96 ? 1.537 20.257 6.858 1.00 80.56 96 LEU A CA 1
ATOM 749 C C . LEU A 1 96 ? 0.112 19.728 6.669 1.00 80.56 96 LEU A C 1
ATOM 751 O O . LEU A 1 96 ? -0.501 19.960 5.627 1.00 80.56 96 LEU A O 1
ATOM 755 N N . PHE A 1 97 ? -0.409 18.993 7.653 1.00 82.94 97 PHE A N 1
ATOM 756 C CA . PHE A 1 97 ? -1.713 18.350 7.568 1.00 82.94 97 PHE A CA 1
ATOM 757 C C . PHE A 1 97 ? -2.491 18.510 8.873 1.00 82.94 97 PHE A C 1
ATOM 759 O O . PHE A 1 97 ? -1.882 18.521 9.940 1.00 82.94 97 PHE A O 1
ATOM 766 N N . PRO A 1 98 ? -3.834 18.548 8.818 1.00 82.56 98 PRO A N 1
ATOM 767 C CA . PRO A 1 98 ? -4.649 18.512 10.024 1.00 82.56 98 PRO A CA 1
ATOM 768 C C . PRO A 1 98 ? -4.357 17.251 10.856 1.00 82.56 98 PRO A C 1
ATOM 770 O O . PRO A 1 98 ? -4.259 16.160 10.272 1.00 82.56 98 PRO A O 1
ATOM 773 N N . PRO A 1 99 ? -4.246 17.364 12.189 1.00 84.81 99 PRO A N 1
ATOM 774 C CA . PRO A 1 99 ? -4.000 16.220 13.060 1.00 84.81 99 PRO A CA 1
ATOM 775 C C . PRO A 1 99 ? -5.150 15.205 12.999 1.00 84.81 99 PRO A C 1
ATOM 777 O O . PRO A 1 99 ? -6.298 15.548 12.705 1.00 84.81 99 PRO A O 1
ATOM 780 N N . PHE A 1 100 ? -4.849 13.940 13.293 1.00 87.25 100 PHE A N 1
ATOM 781 C CA . PHE A 1 100 ? -5.888 12.921 13.465 1.00 87.25 100 PHE A CA 1
ATOM 782 C C . PHE A 1 100 ? -6.582 13.136 14.812 1.00 87.25 100 PHE A C 1
ATOM 784 O O . PHE A 1 100 ? -5.909 13.337 15.824 1.00 87.25 100 PHE A O 1
ATOM 791 N N . ARG A 1 101 ? -7.918 13.043 14.850 1.00 85.69 101 ARG A N 1
ATOM 792 C CA . ARG A 1 101 ? -8.688 13.281 16.089 1.00 85.69 101 ARG A CA 1
ATOM 793 C C . ARG A 1 101 ? -8.445 12.208 17.152 1.00 85.69 101 ARG A C 1
ATOM 795 O O . ARG A 1 101 ? -8.427 12.505 18.339 1.00 85.69 101 ARG A O 1
ATOM 802 N N . LEU A 1 102 ? -8.282 10.962 16.716 1.00 87.00 102 LEU A N 1
ATOM 803 C CA . LEU A 1 102 ? -7.964 9.817 17.564 1.00 87.00 102 LEU A CA 1
ATOM 804 C C . LEU A 1 102 ? -7.019 8.896 16.798 1.00 87.00 102 LEU A C 1
ATOM 806 O O . LEU A 1 102 ? -7.275 8.580 15.634 1.00 87.00 102 LEU A O 1
ATOM 810 N N . ILE A 1 103 ? -5.947 8.458 17.456 1.00 88.94 103 ILE A N 1
ATOM 811 C CA . ILE A 1 103 ? -5.009 7.477 16.917 1.00 88.94 103 ILE A CA 1
ATOM 812 C C . ILE A 1 103 ? -4.920 6.298 17.884 1.00 88.94 103 ILE A C 1
ATOM 814 O O . ILE A 1 103 ? -4.275 6.384 18.925 1.00 88.94 103 ILE A O 1
ATOM 818 N N . ARG A 1 104 ? -5.544 5.182 17.510 1.00 91.44 104 ARG A N 1
ATOM 819 C CA . ARG A 1 104 ? -5.312 3.858 18.081 1.00 91.44 104 ARG A CA 1
ATOM 820 C C . ARG A 1 104 ? -4.936 2.904 16.954 1.00 91.44 104 ARG A C 1
ATOM 822 O O . ARG A 1 104 ? -5.801 2.400 16.249 1.00 91.44 104 ARG A O 1
ATOM 829 N N . ILE A 1 105 ? -3.635 2.739 16.727 1.00 93.38 105 ILE A N 1
ATOM 830 C CA . ILE A 1 105 ? -3.139 1.881 15.646 1.00 93.38 105 ILE A CA 1
ATOM 831 C C . ILE A 1 105 ? -3.588 0.432 15.906 1.00 93.38 105 ILE A C 1
ATOM 833 O O . ILE A 1 105 ? -3.464 -0.024 17.047 1.00 93.38 105 ILE A O 1
ATOM 837 N N . PRO A 1 106 ? -4.115 -0.285 14.893 1.00 94.50 106 PRO A N 1
ATOM 838 C CA . PRO A 1 106 ? -4.479 -1.690 15.039 1.00 94.50 106 PRO A CA 1
ATOM 839 C C . PRO A 1 106 ? -3.284 -2.545 15.472 1.00 94.50 106 PRO A C 1
ATOM 841 O O . PRO A 1 106 ? -2.140 -2.270 15.103 1.00 94.50 106 PRO A O 1
ATOM 844 N N . SER A 1 107 ? -3.555 -3.592 16.247 1.00 95.31 107 SER A N 1
ATOM 845 C CA . SER A 1 107 ? -2.534 -4.545 16.684 1.00 95.31 107 SER A CA 1
ATOM 846 C C . SER A 1 107 ? -1.992 -5.370 15.508 1.00 95.31 107 SER A C 1
ATOM 848 O O . SER A 1 107 ? -2.618 -5.452 14.448 1.00 95.31 107 SER A O 1
ATOM 850 N N . ALA A 1 108 ? -0.829 -6.006 15.689 1.00 95.62 108 ALA A N 1
ATOM 851 C CA . ALA A 1 108 ? -0.224 -6.839 14.648 1.00 95.62 108 ALA A CA 1
ATOM 852 C C . ALA A 1 108 ? -1.149 -7.972 14.151 1.00 95.62 108 ALA A C 1
ATOM 854 O O . ALA A 1 108 ? -1.234 -8.124 12.934 1.00 95.62 108 ALA A O 1
ATOM 855 N N . PRO A 1 109 ? -1.909 -8.688 15.011 1.00 96.38 109 PRO A N 1
ATOM 856 C CA . PRO A 1 109 ? -2.873 -9.693 14.552 1.00 96.38 109 PRO A CA 1
ATOM 857 C C . PRO A 1 109 ? -3.970 -9.120 13.648 1.00 96.38 109 PRO A C 1
ATOM 859 O O . PRO A 1 109 ? -4.280 -9.703 12.616 1.00 96.38 109 PRO A O 1
ATOM 862 N N . ILE A 1 110 ? -4.498 -7.932 13.966 1.00 96.94 110 ILE A N 1
ATOM 863 C CA . ILE A 1 110 ? -5.521 -7.276 13.133 1.00 96.94 110 ILE A CA 1
ATOM 864 C C . ILE A 1 110 ? -4.929 -6.867 11.779 1.00 96.94 110 ILE A C 1
ATOM 866 O O . ILE A 1 110 ? -5.528 -7.114 10.733 1.00 96.94 110 ILE A O 1
ATOM 870 N N . LEU A 1 111 ? -3.730 -6.270 11.771 1.00 96.88 111 LEU A N 1
ATOM 871 C CA . LEU A 1 111 ? -3.050 -5.944 10.513 1.00 96.88 111 LEU A CA 1
ATOM 872 C C . LEU A 1 111 ? -2.716 -7.201 9.700 1.00 96.88 111 LEU A C 1
ATOM 874 O O . LEU A 1 111 ? -2.749 -7.140 8.469 1.00 96.88 111 LEU A O 1
ATOM 878 N N . ASN A 1 112 ? -2.410 -8.318 10.367 1.00 97.50 112 ASN A N 1
ATOM 879 C CA . ASN A 1 112 ? -2.183 -9.600 9.719 1.00 97.50 112 ASN A CA 1
ATOM 880 C C . ASN A 1 112 ? -3.454 -10.115 9.045 1.00 97.50 112 ASN A C 1
ATOM 882 O O . ASN A 1 112 ? -3.434 -10.316 7.835 1.00 97.50 112 ASN A O 1
ATOM 886 N N . ALA A 1 113 ? -4.557 -10.233 9.785 1.00 97.75 113 ALA A N 1
ATOM 887 C CA . ALA A 1 113 ? -5.853 -10.661 9.262 1.00 97.75 113 ALA A CA 1
ATOM 888 C C . ALA A 1 113 ? -6.263 -9.839 8.029 1.00 97.75 113 ALA A C 1
ATOM 890 O O . ALA A 1 113 ? -6.519 -10.376 6.952 1.00 97.75 113 ALA A O 1
ATOM 891 N N . TRP A 1 114 ? -6.181 -8.509 8.114 1.00 98.19 114 TRP A N 1
ATOM 892 C CA . TRP A 1 114 ? -6.469 -7.648 6.966 1.00 98.19 114 TRP A CA 1
ATOM 893 C C . TRP A 1 114 ? -5.490 -7.853 5.806 1.00 98.19 114 TRP A C 1
ATOM 895 O O . TRP A 1 114 ? -5.890 -7.829 4.644 1.00 98.19 114 TRP A O 1
ATOM 905 N N . THR A 1 115 ? -4.210 -8.102 6.077 1.00 98.19 115 THR A N 1
ATOM 906 C CA . THR A 1 115 ? -3.253 -8.472 5.025 1.00 98.19 115 THR A CA 1
ATOM 907 C C . THR A 1 115 ? -3.682 -9.756 4.311 1.00 98.19 115 THR A C 1
ATOM 909 O O . THR A 1 115 ? -3.610 -9.812 3.083 1.00 98.19 115 THR A O 1
ATOM 912 N N . GLN A 1 116 ? -4.189 -10.756 5.035 1.00 97.94 116 GLN A N 1
ATOM 913 C CA . GLN A 1 116 ? -4.700 -11.984 4.423 1.00 97.94 116 GLN A CA 1
ATOM 914 C C . GLN A 1 116 ? -5.937 -11.717 3.556 1.00 97.94 116 GLN A C 1
ATOM 916 O O . GLN A 1 116 ? -5.989 -12.183 2.416 1.00 97.94 116 GLN A O 1
ATOM 921 N N . LEU A 1 117 ? -6.873 -10.884 4.025 1.00 98.25 117 LEU A N 1
ATOM 922 C CA . LEU A 1 117 ? -8.060 -10.485 3.258 1.00 98.25 117 LEU A CA 1
ATOM 923 C C . LEU A 1 117 ? -7.720 -9.762 1.948 1.00 98.25 117 LEU A C 1
ATOM 925 O O . LEU A 1 117 ? -8.415 -9.934 0.946 1.00 98.25 117 LEU A O 1
ATOM 929 N N . TYR A 1 118 ? -6.629 -8.991 1.904 1.00 98.25 118 TYR A N 1
ATOM 930 C CA . TYR A 1 118 ? -6.136 -8.442 0.639 1.00 98.25 118 TYR A CA 1
ATOM 931 C C . TYR A 1 118 ? -5.775 -9.553 -0.355 1.00 98.25 118 TYR A C 1
ATOM 933 O O . TYR A 1 118 ? -6.143 -9.473 -1.530 1.00 98.25 118 TYR A O 1
ATOM 941 N N . PHE A 1 119 ? -5.050 -10.581 0.094 1.00 97.88 119 PHE A N 1
ATOM 942 C CA . PHE A 1 119 ? -4.642 -11.688 -0.773 1.00 97.88 119 PHE A CA 1
ATOM 943 C C . PHE A 1 119 ? -5.793 -12.623 -1.148 1.00 97.88 119 PHE A C 1
ATOM 945 O O . PHE A 1 119 ? -5.707 -13.268 -2.191 1.00 97.88 119 PHE A O 1
ATOM 952 N N . GLU A 1 120 ? -6.855 -12.657 -0.347 1.00 97.94 120 GLU A N 1
ATOM 953 C CA . GLU A 1 120 ? -8.081 -13.397 -0.647 1.00 97.94 120 GLU A CA 1
ATOM 954 C C . GLU A 1 120 ? -8.969 -12.660 -1.657 1.00 97.94 120 GLU A C 1
ATOM 956 O O . GLU A 1 120 ? -9.378 -13.239 -2.658 1.00 97.94 120 GLU A O 1
ATOM 961 N N . HIS A 1 121 ? -9.255 -11.374 -1.435 1.00 96.81 121 HIS A N 1
ATOM 962 C CA . HIS A 1 121 ? -10.310 -10.678 -2.180 1.00 96.81 121 HIS A CA 1
ATOM 963 C C . HIS A 1 121 ? -9.794 -9.716 -3.251 1.00 96.81 121 HIS A C 1
ATOM 965 O O . HIS A 1 121 ? -10.391 -9.598 -4.321 1.00 96.81 121 HIS A O 1
ATOM 971 N N . PHE A 1 122 ? -8.685 -9.018 -2.996 1.00 96.50 122 PHE A N 1
ATOM 972 C CA . PHE A 1 122 ? -8.175 -7.999 -3.917 1.00 96.50 122 PHE A CA 1
ATOM 973 C C . PHE A 1 122 ? -7.158 -8.570 -4.908 1.00 96.50 122 PHE A C 1
ATOM 975 O O . PHE A 1 122 ? -7.226 -8.298 -6.110 1.00 96.50 122 PHE A O 1
ATOM 982 N N . HIS A 1 123 ? -6.201 -9.360 -4.417 1.00 96.88 123 HIS A N 1
ATOM 983 C CA . HIS A 1 123 ? -5.094 -9.886 -5.218 1.00 96.88 123 HIS A CA 1
ATOM 984 C C . HIS A 1 123 ? -5.538 -10.722 -6.430 1.00 96.88 123 HIS A C 1
ATOM 986 O O . HIS A 1 123 ? -4.960 -10.506 -7.497 1.00 96.88 123 HIS A O 1
ATOM 992 N N . PRO A 1 124 ? -6.578 -11.583 -6.355 1.00 95.81 124 PRO A N 1
ATOM 993 C CA . PRO A 1 124 ? -7.046 -12.325 -7.528 1.00 95.81 124 PRO A CA 1
ATOM 994 C C . PRO A 1 124 ? -7.552 -11.430 -8.666 1.00 95.81 124 PRO A C 1
ATOM 996 O O . PRO A 1 124 ? -7.477 -11.819 -9.830 1.00 95.81 124 PRO A O 1
ATOM 999 N N . VAL A 1 125 ? -8.042 -10.227 -8.345 1.00 92.19 125 VAL A N 1
ATOM 1000 C CA . VAL A 1 125 ? -8.553 -9.258 -9.327 1.00 92.19 125 VAL A CA 1
ATOM 1001 C C . VAL A 1 125 ? -7.432 -8.349 -9.838 1.00 92.19 125 VAL A C 1
ATOM 1003 O O . VAL A 1 125 ? -7.330 -8.096 -11.037 1.00 92.19 125 VAL A O 1
ATOM 1006 N N . PHE A 1 126 ? -6.570 -7.870 -8.939 1.00 91.75 126 PHE A N 1
ATOM 1007 C CA . PHE A 1 126 ? -5.446 -6.984 -9.251 1.00 91.75 126 PHE A CA 1
ATOM 1008 C C . PHE A 1 126 ? -4.137 -7.519 -8.640 1.00 91.75 126 PHE A C 1
ATOM 1010 O O . PHE A 1 126 ? -3.687 -7.024 -7.599 1.00 91.75 126 PHE A O 1
ATOM 1017 N N . PRO A 1 127 ? -3.470 -8.491 -9.296 1.00 93.44 127 PRO A N 1
ATOM 1018 C CA . PRO A 1 127 ? -2.275 -9.146 -8.765 1.00 93.44 127 PRO A CA 1
ATOM 1019 C C . PRO A 1 127 ? -1.027 -8.269 -8.944 1.00 93.44 127 PRO A C 1
ATOM 1021 O O . PRO A 1 127 ? -0.149 -8.559 -9.752 1.00 93.44 127 PRO A O 1
ATOM 1024 N N . ILE A 1 128 ? -0.942 -7.164 -8.201 1.00 94.94 128 ILE A N 1
ATOM 1025 C CA . ILE A 1 128 ? 0.172 -6.200 -8.277 1.00 94.94 128 ILE A CA 1
ATOM 1026 C C . ILE A 1 128 ? 1.439 -6.755 -7.611 1.00 94.94 128 ILE A C 1
ATOM 1028 O O . ILE A 1 128 ? 2.548 -6.505 -8.082 1.00 94.94 128 ILE A O 1
ATOM 1032 N N . LEU A 1 129 ? 1.267 -7.509 -6.523 1.00 95.56 129 LEU A N 1
ATOM 1033 C CA . LEU A 1 129 ? 2.344 -8.006 -5.666 1.00 95.56 129 LEU A CA 1
ATOM 1034 C C . LEU A 1 129 ? 2.632 -9.484 -5.937 1.00 95.56 129 LEU A C 1
ATOM 1036 O O . LEU A 1 129 ? 1.727 -10.257 -6.274 1.00 95.56 129 LEU A O 1
ATOM 1040 N N . HIS A 1 130 ? 3.879 -9.913 -5.763 1.00 94.06 130 HIS A N 1
ATOM 1041 C CA . HIS A 1 130 ? 4.220 -11.327 -5.839 1.00 94.06 130 HIS A CA 1
ATOM 1042 C C . HIS A 1 130 ? 3.992 -12.009 -4.479 1.00 94.06 130 HIS A C 1
ATOM 1044 O O . HIS A 1 130 ? 4.770 -11.853 -3.540 1.00 94.06 130 HIS A O 1
ATOM 1050 N N . LYS A 1 131 ? 2.908 -12.794 -4.391 1.00 93.25 131 LYS A N 1
ATOM 1051 C CA . LYS A 1 131 ? 2.414 -13.428 -3.155 1.00 93.25 131 LYS A CA 1
ATOM 1052 C C . LYS A 1 131 ? 3.508 -14.165 -2.370 1.00 93.25 131 LYS A C 1
ATOM 1054 O O . LYS A 1 131 ? 3.674 -13.917 -1.186 1.00 93.25 131 LYS A O 1
ATOM 1059 N N . ALA A 1 132 ? 4.304 -15.005 -3.034 1.00 91.06 132 ALA A N 1
ATOM 1060 C CA . ALA A 1 132 ? 5.296 -15.845 -2.356 1.00 91.06 132 ALA A CA 1
ATOM 1061 C C . ALA A 1 132 ? 6.528 -15.089 -1.820 1.00 91.06 132 ALA A C 1
ATOM 1063 O O . ALA A 1 132 ? 7.278 -15.657 -1.037 1.00 91.06 132 ALA A O 1
ATOM 1064 N N . SER A 1 133 ? 6.771 -13.843 -2.244 1.00 89.06 133 SER A N 1
ATOM 1065 C CA . SER A 1 133 ? 7.865 -13.009 -1.709 1.00 89.06 133 SER A CA 1
ATOM 1066 C C . SER A 1 133 ? 7.381 -11.925 -0.749 1.00 89.06 133 SER A C 1
ATOM 1068 O O . SER A 1 133 ? 8.203 -11.205 -0.178 1.00 89.06 133 SER A O 1
ATOM 1070 N N . PHE A 1 134 ? 6.068 -11.779 -0.579 1.00 93.62 134 PHE A N 1
ATOM 1071 C CA . PHE A 1 134 ? 5.487 -10.788 0.310 1.00 93.62 134 PHE A CA 1
ATOM 1072 C C . PHE A 1 134 ? 5.586 -11.235 1.776 1.00 93.62 134 PHE A C 1
ATOM 1074 O O . PHE A 1 134 ? 5.401 -12.410 2.086 1.00 93.62 134 PHE A O 1
ATOM 1081 N N . GLY A 1 135 ? 5.881 -10.291 2.674 1.00 82.88 135 GLY A N 1
ATOM 1082 C CA . GLY A 1 135 ? 6.003 -10.547 4.115 1.00 82.88 135 GLY A CA 1
ATOM 1083 C C . GLY A 1 135 ? 7.404 -10.977 4.566 1.00 82.88 135 GLY A C 1
ATOM 1084 O O . GLY A 1 135 ? 7.639 -11.160 5.756 1.00 82.88 135 GLY A O 1
ATOM 1085 N N . HIS A 1 136 ? 8.368 -11.059 3.642 1.00 85.19 136 HIS A N 1
ATOM 1086 C CA . HIS A 1 136 ? 9.773 -11.242 4.000 1.00 85.19 136 HIS A CA 1
ATOM 1087 C C . HIS A 1 136 ? 10.311 -10.027 4.785 1.00 85.19 136 HIS A C 1
ATOM 1089 O O . HIS A 1 136 ? 9.842 -8.909 4.569 1.00 85.19 136 HIS A O 1
ATOM 1095 N N . PRO A 1 137 ? 11.385 -10.178 5.588 1.00 79.75 137 PRO A N 1
ATOM 1096 C CA . PRO A 1 137 ? 11.986 -9.075 6.358 1.00 79.75 137 PRO A CA 1
ATOM 1097 C C . PRO A 1 137 ? 12.395 -7.838 5.536 1.00 79.75 137 PRO A C 1
ATOM 1099 O O . PRO A 1 137 ? 12.568 -6.754 6.081 1.00 79.75 137 PRO A O 1
ATOM 1102 N N . ASN A 1 138 ? 12.555 -7.993 4.219 1.00 83.81 138 ASN A N 1
ATOM 1103 C CA . ASN A 1 138 ? 12.908 -6.907 3.305 1.00 83.81 138 ASN A CA 1
ATOM 1104 C C . ASN A 1 138 ? 11.685 -6.145 2.764 1.00 83.81 138 ASN A C 1
ATOM 1106 O O . ASN A 1 138 ? 11.852 -5.149 2.059 1.00 83.81 138 ASN A O 1
ATOM 1110 N N . THR A 1 139 ? 10.459 -6.609 3.027 1.00 92.56 139 THR A N 1
ATOM 1111 C CA . THR A 1 139 ? 9.244 -5.903 2.619 1.00 92.56 139 THR A CA 1
ATOM 1112 C C . THR A 1 139 ? 9.115 -4.621 3.437 1.00 92.56 139 THR A C 1
ATOM 1114 O O . THR A 1 139 ? 9.083 -4.642 4.664 1.00 92.56 139 THR A O 1
ATOM 1117 N N . HIS A 1 140 ? 9.035 -3.481 2.752 1.00 95.44 140 HIS A N 1
ATOM 1118 C CA . HIS A 1 140 ? 8.927 -2.190 3.419 1.00 95.44 140 HIS A CA 1
ATOM 1119 C C . HIS A 1 140 ? 7.613 -2.101 4.213 1.00 95.44 140 HIS A C 1
ATOM 1121 O O . HIS A 1 140 ? 6.538 -2.346 3.662 1.00 95.44 140 HIS A O 1
ATOM 1127 N N . TRP A 1 141 ? 7.678 -1.684 5.481 1.00 96.62 141 TRP A N 1
ATOM 1128 C CA . TRP A 1 141 ? 6.523 -1.634 6.391 1.00 96.62 141 TRP A CA 1
ATOM 1129 C C . TRP A 1 141 ? 5.335 -0.848 5.813 1.00 96.62 141 TRP A C 1
ATOM 1131 O O . TRP A 1 141 ? 4.189 -1.260 5.959 1.00 96.62 141 TRP A O 1
ATOM 1141 N N . LEU A 1 142 ? 5.601 0.253 5.093 1.00 97.62 142 LEU A N 1
ATOM 1142 C CA . LEU A 1 142 ? 4.550 1.074 4.480 1.00 97.62 142 LEU A CA 1
ATOM 1143 C C . LEU A 1 142 ? 3.764 0.308 3.405 1.00 97.62 142 LEU A C 1
ATOM 1145 O O . LEU A 1 142 ? 2.573 0.554 3.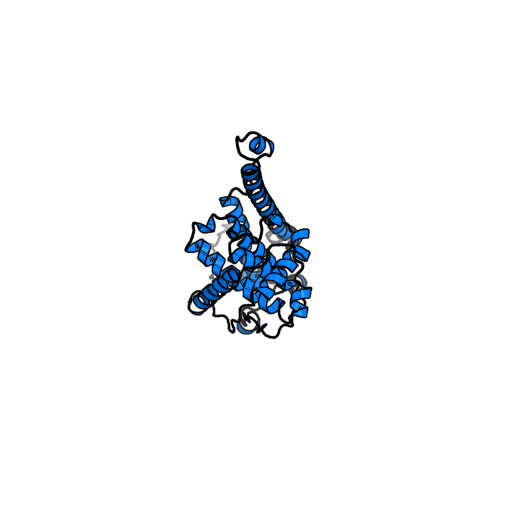233 1.00 97.62 142 LEU A O 1
ATOM 1149 N N . LEU A 1 143 ? 4.406 -0.631 2.702 1.00 97.81 143 LEU A N 1
ATOM 1150 C CA . LEU A 1 143 ? 3.723 -1.496 1.742 1.00 97.81 143 LEU A CA 1
ATOM 1151 C C . LEU A 1 143 ? 2.803 -2.483 2.460 1.00 97.81 143 LEU A C 1
ATOM 1153 O O . LEU A 1 143 ? 1.646 -2.597 2.071 1.00 97.81 143 LEU A O 1
ATOM 1157 N N . VAL A 1 144 ? 3.276 -3.112 3.542 1.00 97.94 144 VAL A N 1
ATOM 1158 C CA . VAL A 1 144 ? 2.450 -3.997 4.385 1.00 97.94 144 VAL A CA 1
ATOM 1159 C C . VAL A 1 144 ? 1.247 -3.245 4.948 1.00 97.94 144 VAL A C 1
ATOM 1161 O O . VAL A 1 144 ? 0.116 -3.701 4.828 1.00 97.94 144 VAL A O 1
ATOM 1164 N N . PHE A 1 145 ? 1.470 -2.035 5.460 1.00 98.25 145 PHE A N 1
ATOM 1165 C CA . PHE A 1 145 ? 0.407 -1.176 5.973 1.00 98.25 145 PHE A CA 1
ATOM 1166 C C . PHE A 1 145 ? -0.600 -0.742 4.893 1.00 98.25 145 PHE A C 1
ATOM 1168 O O . PHE A 1 145 ? -1.788 -0.599 5.160 1.00 98.25 145 PHE A O 1
ATOM 1175 N N . THR A 1 146 ? -0.148 -0.555 3.650 1.00 98.50 146 THR A N 1
ATOM 1176 C CA . THR A 1 146 ? -1.040 -0.229 2.523 1.00 98.50 146 THR A CA 1
ATOM 1177 C C . THR A 1 146 ? -1.881 -1.423 2.095 1.00 98.50 146 THR A C 1
ATOM 1179 O O . THR A 1 146 ? -3.061 -1.271 1.785 1.00 98.50 146 THR A O 1
ATOM 1182 N N . VAL A 1 147 ? -1.284 -2.612 2.096 1.00 98.25 147 VAL A N 1
ATOM 1183 C CA . VAL A 1 147 ? -1.970 -3.873 1.809 1.00 98.25 147 VAL A CA 1
ATOM 1184 C C . VAL A 1 147 ? -3.054 -4.145 2.851 1.00 98.25 147 VAL A C 1
ATOM 1186 O O . VAL A 1 147 ? -4.200 -4.391 2.476 1.00 98.25 147 VAL A O 1
ATOM 1189 N N . SER A 1 148 ? -2.741 -3.995 4.141 1.00 98.12 148 SER A N 1
ATOM 1190 C CA . SER A 1 148 ? -3.737 -4.145 5.205 1.00 98.12 148 SER A CA 1
ATOM 1191 C C . SER A 1 148 ? -4.826 -3.069 5.157 1.00 98.12 148 SER A C 1
ATOM 1193 O O . SER A 1 148 ? -5.980 -3.379 5.427 1.00 98.12 148 SER A O 1
ATOM 1195 N N . ALA A 1 149 ? -4.523 -1.832 4.740 1.00 97.94 149 ALA A N 1
ATOM 1196 C CA . ALA A 1 149 ? -5.541 -0.786 4.572 1.00 97.94 149 ALA A CA 1
ATOM 1197 C C . ALA A 1 149 ? -6.609 -1.154 3.528 1.00 97.94 149 ALA A C 1
ATOM 1199 O O . ALA A 1 149 ? -7.792 -0.895 3.747 1.00 97.94 149 ALA A O 1
ATOM 1200 N N . ILE A 1 150 ? -6.202 -1.776 2.417 1.00 97.94 150 ILE A N 1
ATOM 1201 C CA . ILE A 1 150 ? -7.131 -2.291 1.401 1.00 97.94 150 ILE A CA 1
ATOM 1202 C C . ILE A 1 150 ? -7.886 -3.502 1.947 1.00 97.94 150 ILE A C 1
ATOM 1204 O O . ILE A 1 150 ? -9.104 -3.569 1.830 1.00 97.94 150 ILE A O 1
ATOM 1208 N N . GLY A 1 151 ? -7.176 -4.441 2.573 1.00 97.69 151 GLY A N 1
ATOM 1209 C CA . GLY A 1 151 ? -7.771 -5.637 3.163 1.00 97.69 151 GLY A CA 1
ATOM 1210 C C . GLY A 1 151 ? -8.848 -5.347 4.209 1.00 97.69 151 GLY A C 1
ATOM 1211 O O . GLY A 1 151 ? -9.884 -6.004 4.230 1.00 97.69 151 GLY A O 1
ATOM 1212 N N . ALA A 1 152 ? -8.665 -4.288 5.000 1.00 97.19 152 ALA A N 1
ATOM 1213 C CA . ALA A 1 152 ? -9.634 -3.811 5.983 1.00 97.19 152 ALA A CA 1
ATOM 1214 C C . ALA A 1 152 ? -11.003 -3.442 5.379 1.00 97.19 152 ALA A C 1
ATOM 1216 O O . ALA A 1 152 ? -11.996 -3.404 6.101 1.00 97.19 152 ALA A O 1
ATOM 1217 N N . GLN A 1 153 ? -11.082 -3.169 4.071 1.00 94.62 153 GLN A N 1
ATOM 1218 C CA . GLN A 1 153 ? -12.352 -2.909 3.379 1.00 94.62 153 GLN A CA 1
ATOM 1219 C C . GLN A 1 153 ? -13.201 -4.176 3.202 1.00 94.62 153 GLN A C 1
ATOM 1221 O O . GLN A 1 153 ? -14.406 -4.068 2.998 1.00 94.62 153 GLN A O 1
ATOM 1226 N N . PHE A 1 154 ? -12.584 -5.357 3.298 1.00 95.62 154 PHE A N 1
ATOM 1227 C CA . PHE A 1 154 ? -13.245 -6.660 3.205 1.00 95.62 154 PHE A CA 1
ATOM 1228 C C . PHE A 1 154 ? -13.480 -7.311 4.576 1.00 95.62 154 PHE A C 1
ATOM 1230 O O . PHE A 1 154 ? -14.020 -8.410 4.644 1.00 95.62 154 PHE A O 1
ATOM 1237 N N . SER A 1 155 ? -13.052 -6.659 5.659 1.00 96.50 155 SER A N 1
ATOM 1238 C CA . SER A 1 155 ? -13.150 -7.193 7.018 1.00 96.50 155 SER A CA 1
ATOM 1239 C C . SER A 1 155 ? -14.564 -7.047 7.575 1.00 96.50 155 SER A C 1
ATOM 1241 O O . SER A 1 155 ? -15.234 -6.031 7.370 1.00 96.50 155 SER A O 1
ATOM 1243 N N . ASN A 1 156 ? -14.986 -8.052 8.335 1.00 95.12 156 ASN A N 1
ATOM 1244 C CA . ASN A 1 156 ? -16.219 -8.046 9.112 1.00 95.12 156 ASN A CA 1
ATOM 1245 C C . ASN A 1 156 ? -16.015 -7.422 10.504 1.00 95.12 156 ASN A C 1
ATOM 1247 O O . ASN A 1 156 ? -16.989 -7.231 11.239 1.00 95.12 156 ASN A O 1
ATOM 1251 N N . ILE A 1 157 ? -14.773 -7.091 10.887 1.00 94.50 157 ILE A N 1
ATOM 1252 C CA . ILE A 1 157 ? -14.464 -6.402 12.146 1.00 94.50 157 ILE A CA 1
ATOM 1253 C C . ILE A 1 157 ? -15.181 -5.043 12.184 1.00 94.50 157 ILE A C 1
ATOM 1255 O O . ILE A 1 157 ? -15.023 -4.220 11.269 1.00 94.50 157 ILE A O 1
ATOM 1259 N N . PRO A 1 158 ? -15.955 -4.749 13.249 1.00 92.50 158 PRO A N 1
ATOM 1260 C CA . PRO A 1 158 ? -16.621 -3.464 13.389 1.00 92.50 158 PRO A CA 1
ATOM 1261 C C . PRO A 1 158 ? -15.634 -2.303 13.251 1.00 92.50 158 PRO A C 1
ATOM 1263 O O . PRO A 1 158 ? -14.560 -2.296 13.843 1.00 92.50 158 PRO A O 1
ATOM 1266 N N . GLN A 1 159 ? -16.018 -1.278 12.488 1.00 91.69 159 GLN A N 1
ATOM 1267 C CA . GLN A 1 159 ? -15.197 -0.092 12.215 1.00 91.69 159 GLN A CA 1
ATOM 1268 C C . GLN A 1 159 ? -13.933 -0.326 11.363 1.00 91.69 159 GLN A C 1
ATOM 1270 O O . GLN A 1 159 ? -13.189 0.639 11.156 1.00 91.69 159 GLN A O 1
ATOM 1275 N N . ALA A 1 160 ? -13.704 -1.515 10.789 1.00 93.88 160 ALA A N 1
ATOM 1276 C CA . ALA A 1 160 ? -12.562 -1.759 9.898 1.00 93.88 160 ALA A CA 1
ATOM 1277 C C . ALA A 1 160 ? -12.516 -0.765 8.722 1.00 93.88 160 ALA A C 1
ATOM 1279 O O . ALA A 1 160 ? -11.483 -0.147 8.469 1.00 93.88 160 ALA A O 1
ATOM 1280 N N . GLY A 1 161 ? -13.661 -0.472 8.094 1.00 92.19 161 GLY A N 1
ATOM 1281 C CA . GLY A 1 161 ? -13.754 0.545 7.039 1.00 92.19 161 GLY A CA 1
ATOM 1282 C C . GLY A 1 161 ? -13.428 1.975 7.506 1.00 92.19 161 GLY A C 1
ATOM 1283 O O . GLY A 1 161 ? -12.856 2.757 6.749 1.00 92.19 161 GLY A O 1
ATOM 1284 N N . VAL A 1 162 ? -13.740 2.334 8.759 1.00 91.06 162 VAL A N 1
ATOM 1285 C CA . VAL A 1 162 ? -13.335 3.631 9.345 1.00 91.06 162 VAL A CA 1
ATOM 1286 C C . VAL A 1 162 ? -11.818 3.677 9.510 1.00 91.06 162 VAL A C 1
ATOM 1288 O O . VAL A 1 162 ? -11.190 4.674 9.153 1.00 91.06 162 VAL A O 1
ATOM 1291 N N . CYS A 1 163 ? -11.232 2.587 10.011 1.00 93.94 163 CYS A N 1
ATOM 1292 C CA . CYS A 1 163 ? -9.790 2.457 10.158 1.00 93.94 163 CYS A CA 1
ATOM 1293 C C . CYS A 1 163 ? -9.081 2.519 8.798 1.00 93.94 163 CYS A C 1
ATOM 1295 O O . CYS A 1 163 ? -8.141 3.295 8.647 1.00 93.94 163 CYS A O 1
ATOM 1297 N N . SER A 1 164 ? -9.581 1.795 7.790 1.00 94.81 164 SER A N 1
ATOM 1298 C CA . SER A 1 164 ? -9.066 1.794 6.412 1.00 94.81 164 SER A CA 1
ATOM 1299 C C . SER A 1 164 ? -8.918 3.212 5.852 1.00 94.81 164 SER A C 1
ATOM 1301 O O . SER A 1 164 ? -7.855 3.574 5.344 1.00 94.81 164 SER A O 1
ATOM 1303 N N . ARG A 1 165 ? -9.934 4.071 6.021 1.00 92.00 165 ARG A N 1
ATOM 1304 C CA . ARG A 1 165 ? -9.871 5.477 5.578 1.00 92.00 165 ARG A CA 1
ATOM 1305 C C . ARG A 1 165 ? -8.755 6.259 6.270 1.00 92.00 165 ARG A C 1
ATOM 1307 O O . ARG A 1 165 ? -7.991 6.968 5.613 1.00 92.00 165 ARG A O 1
ATOM 1314 N N . ALA A 1 166 ? -8.619 6.104 7.587 1.00 92.88 166 ALA A N 1
ATOM 1315 C CA . ALA A 1 166 ? -7.552 6.753 8.346 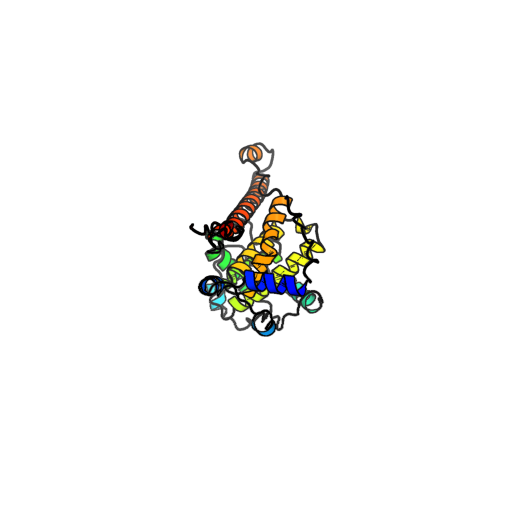1.00 92.88 166 ALA A CA 1
ATOM 1316 C C . ALA A 1 166 ? -6.157 6.247 7.931 1.00 92.88 166 ALA A C 1
ATOM 1318 O O . ALA A 1 166 ? -5.224 7.045 7.804 1.00 92.88 166 ALA A O 1
ATOM 1319 N N . MET A 1 167 ? -6.026 4.945 7.653 1.00 96.06 167 MET A N 1
ATOM 1320 C CA . MET A 1 167 ? -4.798 4.337 7.137 1.00 96.06 167 MET A CA 1
ATOM 1321 C C . MET A 1 167 ? -4.436 4.909 5.763 1.00 96.06 167 MET A C 1
ATOM 1323 O O . MET A 1 167 ? -3.309 5.364 5.584 1.00 96.06 167 MET A O 1
ATOM 1327 N N . HIS A 1 168 ? -5.378 4.967 4.816 1.00 95.81 168 HIS A N 1
ATOM 1328 C CA . HIS A 1 168 ? -5.140 5.506 3.472 1.00 95.81 168 HIS A CA 1
ATOM 1329 C C . HIS A 1 168 ? -4.678 6.968 3.482 1.00 95.81 168 HIS A C 1
ATOM 1331 O O . HIS A 1 168 ? -3.769 7.354 2.739 1.00 95.81 168 HIS A O 1
ATOM 1337 N N . GLU A 1 169 ? -5.246 7.789 4.362 1.00 92.88 169 GLU A N 1
ATOM 1338 C CA . GLU A 1 169 ? -4.790 9.165 4.537 1.00 92.88 169 GLU A CA 1
ATOM 1339 C C . GLU A 1 169 ? -3.376 9.230 5.136 1.00 92.88 169 GLU A C 1
ATOM 1341 O O . GLU A 1 169 ? -2.537 10.004 4.667 1.00 92.88 169 GLU A O 1
ATOM 1346 N N . MET A 1 170 ? -3.073 8.397 6.135 1.00 94.94 170 MET A N 1
ATOM 1347 C CA . MET A 1 170 ? -1.730 8.299 6.715 1.00 94.94 170 MET A CA 1
ATOM 1348 C C . MET A 1 170 ? -0.693 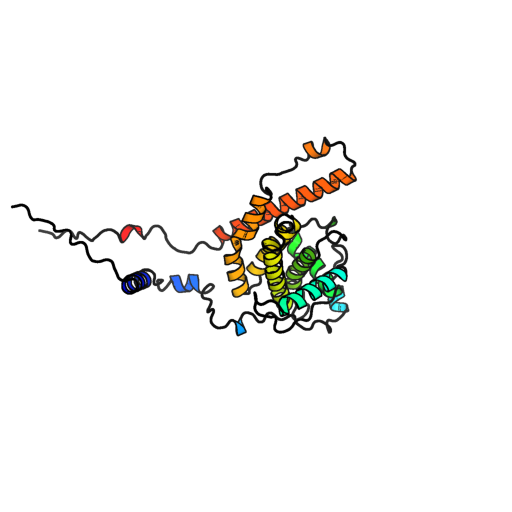7.867 5.665 1.00 94.94 170 MET A C 1
ATOM 1350 O O . MET A 1 170 ? 0.366 8.488 5.545 1.00 94.94 170 MET A O 1
ATOM 1354 N N . ILE A 1 171 ? -1.025 6.863 4.850 1.00 96.88 171 ILE A N 1
ATOM 1355 C CA . ILE A 1 171 ? -0.197 6.374 3.742 1.00 96.88 171 ILE A CA 1
ATOM 1356 C C . ILE A 1 171 ? 0.026 7.475 2.710 1.00 96.88 171 ILE A C 1
ATOM 1358 O O . ILE A 1 171 ? 1.154 7.668 2.251 1.00 96.88 171 ILE A O 1
ATOM 1362 N N . ARG A 1 172 ? -1.020 8.233 2.362 1.00 94.56 172 ARG A N 1
ATOM 1363 C CA . ARG A 1 172 ? -0.924 9.357 1.425 1.00 94.56 172 ARG A CA 1
ATOM 1364 C C . ARG A 1 172 ? 0.063 10.410 1.925 1.00 94.56 172 ARG A C 1
ATOM 1366 O O . ARG A 1 172 ? 0.962 10.798 1.179 1.00 94.56 172 ARG A O 1
ATOM 1373 N N . ARG A 1 173 ? -0.076 10.845 3.183 1.00 93.56 173 ARG A N 1
ATOM 1374 C CA . ARG A 1 173 ? 0.811 11.841 3.815 1.00 93.56 173 ARG A CA 1
ATOM 1375 C C . ARG A 1 173 ? 2.257 11.369 3.833 1.00 93.56 173 ARG A C 1
ATOM 1377 O O . ARG A 1 173 ? 3.144 12.108 3.411 1.00 93.56 173 ARG A O 1
ATOM 1384 N N . GLN A 1 174 ? 2.483 10.124 4.247 1.00 95.06 174 GLN A N 1
ATOM 1385 C CA . GLN A 1 174 ? 3.829 9.569 4.296 1.00 95.06 174 GLN A CA 1
ATOM 1386 C C . GLN A 1 174 ? 4.436 9.402 2.903 1.00 95.06 174 GLN A C 1
ATOM 1388 O O . GLN A 1 174 ? 5.604 9.716 2.704 1.00 95.06 174 GLN A O 1
ATOM 1393 N N . SER A 1 175 ? 3.654 8.964 1.917 1.00 94.50 175 SER A N 1
ATOM 1394 C CA . SER A 1 175 ? 4.133 8.813 0.540 1.00 94.50 175 SER A CA 1
ATOM 1395 C C . SER A 1 175 ? 4.599 10.147 -0.046 1.00 94.50 175 SER A C 1
ATOM 1397 O O . SER A 1 175 ? 5.663 10.203 -0.657 1.00 94.50 175 SER A O 1
ATOM 1399 N N . MET A 1 176 ? 3.852 11.234 0.189 1.00 91.25 176 MET A N 1
ATOM 1400 C CA . MET A 1 176 ? 4.265 12.581 -0.229 1.00 91.25 176 MET A CA 1
ATOM 1401 C C . MET A 1 176 ? 5.558 13.013 0.467 1.00 91.25 176 MET A C 1
ATOM 1403 O O . MET A 1 176 ? 6.503 13.417 -0.208 1.00 91.25 176 MET A O 1
ATOM 1407 N N . TYR A 1 177 ? 5.642 12.838 1.791 1.00 91.81 177 TYR A N 1
ATOM 1408 C CA . TYR A 1 177 ? 6.856 13.147 2.548 1.00 91.81 177 TYR A CA 1
ATOM 1409 C C . TYR A 1 177 ? 8.079 12.397 2.000 1.00 91.81 177 TYR A C 1
ATOM 1411 O O . TYR A 1 177 ? 9.138 12.996 1.816 1.00 91.81 177 TYR A O 1
ATOM 1419 N N . LEU A 1 178 ? 7.935 11.103 1.702 1.00 91.81 178 LEU A N 1
ATOM 1420 C CA . LEU A 1 178 ? 9.006 10.277 1.145 1.00 91.81 178 LEU A CA 1
ATOM 1421 C C . LEU A 1 178 ? 9.413 10.730 -0.260 1.00 91.81 178 LEU A C 1
ATOM 1423 O O . LEU A 1 178 ? 10.603 10.767 -0.564 1.00 91.81 178 LEU A O 1
ATOM 1427 N N . CYS A 1 179 ? 8.458 11.096 -1.116 1.00 88.00 179 CYS A N 1
ATOM 1428 C CA . CYS A 1 179 ? 8.760 11.607 -2.451 1.00 88.00 179 CYS A CA 1
ATOM 1429 C C . CYS A 1 179 ? 9.533 12.934 -2.415 1.00 88.00 179 CYS A C 1
ATOM 1431 O O . CYS A 1 179 ? 10.448 13.117 -3.219 1.00 88.00 179 CYS A O 1
ATOM 1433 N N . GLU A 1 180 ? 9.183 13.837 -1.498 1.00 86.31 180 GLU A N 1
ATOM 1434 C CA . GLU A 1 180 ? 9.777 15.175 -1.406 1.00 86.31 180 GLU A CA 1
ATOM 1435 C C . GLU A 1 180 ? 11.105 15.174 -0.642 1.00 86.31 180 GLU A C 1
ATOM 1437 O O . GLU A 1 180 ? 12.128 15.622 -1.162 1.00 86.31 180 GLU A O 1
ATOM 1442 N N . ASN A 1 181 ? 11.116 14.621 0.571 1.00 85.50 181 ASN A N 1
ATOM 1443 C CA . ASN A 1 181 ? 12.251 14.720 1.493 1.00 85.50 181 ASN A CA 1
ATOM 1444 C C . ASN A 1 181 ? 13.240 13.560 1.349 1.00 85.50 181 ASN A C 1
ATOM 1446 O O . ASN A 1 181 ? 14.400 13.669 1.742 1.00 85.50 181 ASN A O 1
ATOM 1450 N N . GLN A 1 182 ? 12.805 12.439 0.771 1.00 82.56 182 GLN A N 1
ATOM 1451 C CA . GLN A 1 182 ? 13.619 11.239 0.597 1.00 82.56 182 GLN A CA 1
ATOM 1452 C C . GLN A 1 182 ? 13.557 10.754 -0.853 1.00 82.56 182 GLN A C 1
ATOM 1454 O O . GLN A 1 182 ? 13.261 9.598 -1.126 1.00 82.56 182 GLN A O 1
ATOM 1459 N N . ASN A 1 183 ? 13.893 11.624 -1.810 1.00 75.69 183 ASN A N 1
ATOM 1460 C CA . ASN A 1 183 ? 13.802 11.358 -3.258 1.00 75.69 183 ASN A CA 1
ATOM 1461 C C . ASN A 1 183 ? 14.538 10.074 -3.738 1.00 75.69 183 ASN A C 1
ATOM 1463 O O . ASN A 1 183 ? 14.303 9.581 -4.845 1.00 75.69 183 ASN A O 1
ATOM 1467 N N . LYS A 1 184 ? 15.424 9.488 -2.920 1.00 81.12 184 LYS A N 1
ATOM 1468 C CA . LYS A 1 184 ? 15.937 8.125 -3.146 1.00 81.12 184 LYS A CA 1
ATOM 1469 C C . LYS A 1 184 ? 14.799 7.091 -3.134 1.00 81.12 184 LYS A C 1
ATOM 1471 O O . LYS A 1 184 ? 14.688 6.317 -4.073 1.00 81.12 184 LYS A O 1
ATOM 1476 N N . ASN A 1 185 ? 13.886 7.169 -2.171 1.00 77.56 185 ASN A N 1
ATOM 1477 C CA . ASN A 1 185 ? 12.708 6.303 -2.050 1.00 77.56 185 ASN A CA 1
ATOM 1478 C C . ASN A 1 185 ? 11.691 6.540 -3.168 1.00 77.56 185 ASN A C 1
ATOM 1480 O O . ASN A 1 185 ? 11.067 5.596 -3.639 1.00 77.56 185 ASN A O 1
ATOM 1484 N N . GLY A 1 186 ? 11.608 7.773 -3.689 1.00 70.75 186 GLY A N 1
ATOM 1485 C CA . GLY A 1 186 ? 10.875 8.112 -4.921 1.00 70.75 186 GLY A CA 1
ATOM 1486 C C . GLY A 1 186 ? 11.262 7.266 -6.141 1.00 70.75 186 GLY A C 1
ATOM 1487 O O . GLY A 1 186 ? 10.558 7.263 -7.151 1.00 70.75 186 GLY A O 1
ATOM 1488 N N . ARG A 1 187 ? 12.395 6.555 -6.065 1.00 78.81 187 ARG A N 1
ATOM 1489 C CA . ARG A 1 187 ? 12.905 5.659 -7.098 1.00 78.81 187 ARG A CA 1
ATOM 1490 C C . ARG A 1 187 ? 12.698 4.174 -6.790 1.00 78.81 187 ARG A C 1
ATOM 1492 O O . ARG A 1 187 ? 13.050 3.359 -7.638 1.00 78.81 187 ARG A O 1
ATOM 1499 N N . GLU A 1 188 ? 12.118 3.814 -5.662 1.00 90.25 188 GLU A N 1
ATOM 1500 C CA . GLU A 1 188 ? 11.914 2.416 -5.307 1.00 90.25 188 GLU A CA 1
ATOM 1501 C C . GLU A 1 188 ? 10.581 1.879 -5.846 1.00 90.25 188 GLU A C 1
ATOM 1503 O O . GLU A 1 188 ? 9.575 2.594 -5.919 1.00 90.25 188 GLU A O 1
ATOM 1508 N N . LEU A 1 189 ? 10.568 0.600 -6.240 1.00 91.81 189 LEU A N 1
ATOM 1509 C CA . LEU A 1 189 ? 9.359 -0.050 -6.762 1.00 91.81 189 LEU A CA 1
ATOM 1510 C C . LEU A 1 189 ? 8.260 -0.103 -5.698 1.00 91.81 189 LEU A C 1
ATOM 1512 O O . LEU A 1 189 ? 7.113 0.231 -5.994 1.00 91.81 189 LEU A O 1
ATOM 1516 N N . TRP A 1 190 ? 8.628 -0.443 -4.460 1.00 93.94 190 TRP A N 1
ATOM 1517 C CA . TRP A 1 190 ? 7.683 -0.563 -3.352 1.00 93.94 190 TRP A CA 1
ATOM 1518 C C . TRP A 1 190 ? 6.905 0.738 -3.119 1.00 93.94 190 TRP A C 1
ATOM 1520 O O . TRP A 1 190 ? 5.710 0.687 -2.853 1.00 93.94 190 TRP A O 1
ATOM 1530 N N . LEU A 1 191 ? 7.531 1.914 -3.281 1.00 95.00 191 LEU A N 1
ATOM 1531 C CA . LEU A 1 191 ? 6.838 3.192 -3.092 1.00 95.00 191 LEU A CA 1
ATOM 1532 C C . LEU A 1 191 ? 5.862 3.469 -4.241 1.00 95.00 191 LEU A C 1
ATOM 1534 O O . LEU A 1 191 ? 4.776 3.999 -4.024 1.00 95.00 191 LEU A O 1
ATOM 1538 N N . THR A 1 192 ? 6.215 3.062 -5.463 1.00 94.88 192 THR A N 1
ATOM 1539 C CA . THR A 1 192 ? 5.296 3.138 -6.608 1.00 94.88 192 THR A CA 1
ATOM 1540 C C . THR A 1 192 ? 4.083 2.227 -6.393 1.00 94.88 192 THR A C 1
ATOM 1542 O O . THR A 1 192 ? 2.957 2.646 -6.656 1.00 94.88 192 THR A O 1
ATOM 1545 N N . GLN A 1 193 ? 4.296 1.016 -5.865 1.00 96.25 193 GLN A N 1
ATOM 1546 C CA . GLN A 1 193 ? 3.227 0.084 -5.495 1.00 96.25 193 GLN A CA 1
ATOM 1547 C C . GLN A 1 193 ? 2.353 0.643 -4.365 1.00 96.25 193 GLN A C 1
ATOM 1549 O O . GLN A 1 193 ? 1.135 0.629 -4.502 1.00 96.25 193 GLN A O 1
ATOM 1554 N N . VAL A 1 194 ? 2.947 1.212 -3.307 1.00 97.69 194 VAL A N 1
ATOM 1555 C CA . VAL A 1 194 ? 2.224 1.910 -2.226 1.00 97.69 194 VAL A CA 1
ATOM 1556 C C . VAL A 1 194 ? 1.327 3.004 -2.794 1.00 97.69 194 VAL A C 1
ATOM 1558 O O . VAL A 1 194 ? 0.134 3.035 -2.513 1.00 97.69 194 VAL A O 1
ATOM 1561 N N . ILE A 1 195 ? 1.876 3.888 -3.628 1.00 96.25 195 ILE A N 1
ATOM 1562 C CA . ILE A 1 195 ? 1.132 5.020 -4.191 1.00 96.25 195 ILE A CA 1
ATOM 1563 C C . ILE A 1 195 ? -0.001 4.541 -5.103 1.00 96.25 195 ILE A C 1
ATOM 1565 O O . ILE A 1 195 ? -1.100 5.091 -5.047 1.00 96.25 195 ILE A O 1
ATOM 1569 N N . LEU A 1 196 ? 0.239 3.510 -5.916 1.00 96.12 196 LEU A N 1
ATOM 1570 C CA . LEU A 1 196 ? -0.782 2.899 -6.765 1.00 96.12 196 LEU A CA 1
ATOM 1571 C C . LEU A 1 196 ? -1.911 2.273 -5.940 1.00 96.12 196 LEU A C 1
ATOM 1573 O O . LEU A 1 196 ? -3.077 2.579 -6.175 1.00 96.12 196 LEU A O 1
ATOM 1577 N N . LEU A 1 197 ? -1.567 1.410 -4.985 1.00 97.44 197 LEU A N 1
ATOM 1578 C CA . LEU A 1 197 ? -2.523 0.714 -4.127 1.00 97.44 197 LEU A CA 1
ATOM 1579 C C . LEU A 1 197 ? -3.334 1.713 -3.301 1.00 97.44 197 LEU A C 1
ATOM 1581 O O . LEU A 1 197 ? -4.559 1.636 -3.272 1.00 97.44 197 LEU A O 1
ATOM 1585 N N . ASN A 1 198 ? -2.676 2.717 -2.720 1.00 97.38 198 ASN A N 1
ATOM 1586 C CA . ASN A 1 198 ? -3.350 3.776 -1.983 1.00 97.38 198 ASN A CA 1
ATOM 1587 C C . ASN A 1 198 ? -4.296 4.590 -2.875 1.00 97.38 198 ASN A C 1
ATOM 1589 O O . ASN A 1 198 ? -5.410 4.895 -2.469 1.00 97.38 198 ASN A O 1
ATOM 1593 N N . HIS A 1 199 ? -3.885 4.914 -4.105 1.00 95.44 199 HIS A N 1
ATOM 1594 C CA . HIS A 1 199 ? -4.750 5.596 -5.067 1.00 95.44 199 HIS A CA 1
ATOM 1595 C C . HIS A 1 199 ? -5.985 4.754 -5.426 1.00 95.44 199 HIS A C 1
ATOM 1597 O O . HIS A 1 199 ? -7.082 5.296 -5.518 1.00 95.44 199 HIS A O 1
ATOM 1603 N N . ILE A 1 200 ? -5.833 3.439 -5.622 1.00 94.38 200 ILE A N 1
ATOM 1604 C CA . ILE A 1 200 ? -6.964 2.526 -5.859 1.00 94.38 200 ILE A CA 1
ATOM 1605 C C . ILE A 1 200 ? -7.888 2.500 -4.633 1.00 94.38 200 ILE A C 1
ATOM 1607 O O . ILE A 1 200 ? -9.092 2.685 -4.788 1.00 94.38 200 ILE A O 1
ATOM 1611 N N . GLY A 1 201 ? -7.329 2.351 -3.430 1.00 93.88 201 GLY A N 1
ATOM 1612 C CA . GLY A 1 201 ? -8.095 2.332 -2.183 1.00 93.88 201 GLY A CA 1
ATOM 1613 C C . GLY A 1 201 ? -8.881 3.620 -1.941 1.00 93.88 201 GLY A C 1
ATOM 1614 O O . GLY A 1 201 ? -10.060 3.553 -1.618 1.00 93.88 201 GLY A O 1
ATOM 1615 N N . LEU A 1 202 ? -8.279 4.790 -2.186 1.00 92.56 202 LEU A N 1
ATOM 1616 C CA . LEU A 1 202 ? -8.966 6.086 -2.102 1.00 92.56 202 LEU A CA 1
ATOM 1617 C C . LEU A 1 202 ? -10.079 6.229 -3.148 1.00 92.56 202 LEU A C 1
ATOM 1619 O O . LEU A 1 202 ? -11.131 6.786 -2.854 1.00 92.56 202 LEU A O 1
ATOM 1623 N N . ARG A 1 203 ? -9.855 5.728 -4.367 1.00 90.25 203 ARG A N 1
ATOM 1624 C CA . ARG A 1 203 ? -10.813 5.845 -5.472 1.00 90.25 203 ARG A CA 1
ATOM 1625 C C . ARG A 1 203 ? -12.069 5.002 -5.267 1.00 90.25 203 ARG A C 1
ATOM 1627 O O . ARG A 1 203 ? -13.143 5.417 -5.689 1.00 90.25 203 ARG A O 1
ATOM 1634 N N . TYR A 1 204 ? -11.929 3.827 -4.659 1.00 88.62 204 TYR A N 1
ATOM 1635 C CA . TYR A 1 204 ? -13.021 2.866 -4.491 1.00 88.62 204 TYR A CA 1
ATOM 1636 C C . TYR A 1 204 ? -13.479 2.709 -3.033 1.00 88.62 204 TYR A C 1
ATOM 1638 O O . TYR A 1 204 ? -14.233 1.794 -2.731 1.00 88.62 204 TYR A O 1
ATOM 1646 N N . SER A 1 205 ? -13.086 3.619 -2.133 1.00 85.31 205 SER A N 1
ATOM 1647 C CA . SER A 1 205 ? -13.496 3.593 -0.718 1.00 85.31 205 SER A CA 1
ATOM 1648 C C . SER A 1 205 ? -14.972 3.941 -0.483 1.00 85.31 205 SER A C 1
ATOM 1650 O O . SER A 1 205 ? -15.467 3.776 0.631 1.00 85.31 205 SER A O 1
ATOM 1652 N N . GLY A 1 206 ? -15.659 4.495 -1.489 1.00 82.25 206 GLY A N 1
ATOM 1653 C CA . GLY A 1 206 ? -17.009 5.052 -1.359 1.00 82.25 206 GLY A CA 1
ATOM 1654 C C . GLY A 1 206 ? -17.064 6.422 -0.666 1.00 82.25 206 GLY A C 1
ATOM 1655 O O . GLY A 1 206 ? -18.131 7.025 -0.589 1.00 82.25 206 GLY A O 1
ATOM 1656 N N . GLU A 1 207 ? -15.932 6.948 -0.187 1.00 82.31 207 GLU A N 1
ATOM 1657 C CA . GLU A 1 207 ? -15.849 8.279 0.414 1.00 82.31 207 GLU A CA 1
ATOM 1658 C C . GLU A 1 207 ? -15.598 9.340 -0.662 1.00 82.31 207 GLU A C 1
ATOM 1660 O O . GLU A 1 207 ? -14.602 9.308 -1.387 1.00 82.31 207 GLU A O 1
ATOM 1665 N N . ARG A 1 208 ? -16.477 10.341 -0.723 1.00 80.06 208 ARG A N 1
ATOM 1666 C CA 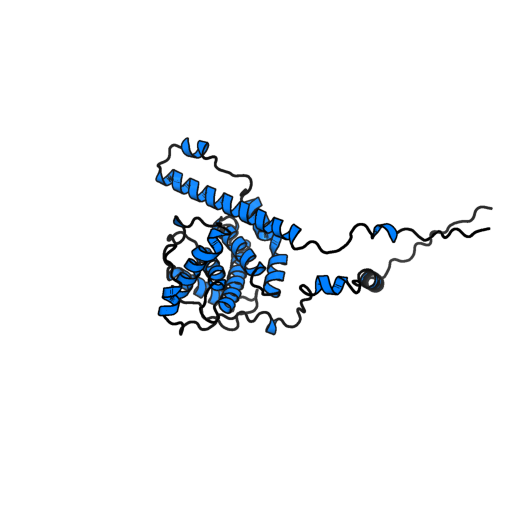. ARG A 1 208 ? -16.418 11.405 -1.730 1.00 80.06 208 ARG A CA 1
ATOM 1667 C C . ARG A 1 208 ? -15.115 12.200 -1.696 1.00 80.06 208 ARG A C 1
ATOM 1669 O O . ARG A 1 208 ? -14.479 12.385 -2.727 1.00 80.06 208 ARG A O 1
ATOM 1676 N N . ARG A 1 209 ? -14.687 12.624 -0.506 1.00 82.56 209 ARG A N 1
ATOM 1677 C CA . ARG A 1 209 ? -13.429 13.356 -0.326 1.00 82.56 209 ARG A CA 1
ATOM 1678 C C . ARG A 1 209 ? -12.220 12.526 -0.767 1.00 82.56 209 ARG A C 1
ATOM 1680 O O . ARG A 1 209 ? -11.303 13.056 -1.391 1.00 82.56 209 ARG A O 1
ATOM 1687 N N . ALA A 1 210 ? -12.202 11.232 -0.449 1.00 85.88 210 ALA A N 1
ATOM 1688 C CA . ALA A 1 210 ? -11.131 10.336 -0.875 1.00 85.88 210 ALA A CA 1
ATOM 1689 C C . ALA A 1 210 ? -11.082 10.206 -2.405 1.00 85.88 210 ALA A C 1
ATOM 1691 O O . ALA A 1 210 ? -9.993 10.264 -2.981 1.00 85.88 210 ALA A O 1
ATOM 1692 N N . LEU A 1 211 ? -12.247 10.116 -3.056 1.00 86.75 211 LEU A N 1
ATOM 1693 C CA . LEU A 1 211 ? -12.358 10.098 -4.512 1.00 86.75 211 LEU A CA 1
ATOM 1694 C C . LEU A 1 211 ? -11.791 11.380 -5.140 1.00 86.75 211 LEU A C 1
ATOM 1696 O O . LEU A 1 211 ? -10.965 11.287 -6.044 1.00 86.75 211 LEU A O 1
ATOM 1700 N N . GLU A 1 212 ? -12.147 12.560 -4.631 1.00 84.69 212 GLU A N 1
ATOM 1701 C CA . GLU A 1 212 ? -11.607 13.835 -5.129 1.00 84.69 212 GLU A CA 1
ATOM 1702 C C . GLU A 1 212 ? -10.087 13.923 -4.988 1.00 84.69 212 GLU A C 1
ATOM 1704 O O . GLU A 1 212 ? -9.381 14.344 -5.906 1.00 84.69 212 GLU A O 1
ATOM 1709 N N . ILE A 1 213 ? -9.556 13.486 -3.844 1.00 87.75 213 ILE A N 1
ATOM 1710 C CA . ILE A 1 213 ? -8.111 13.443 -3.614 1.00 87.75 213 ILE A CA 1
ATOM 1711 C C . ILE A 1 213 ? -7.440 12.465 -4.587 1.00 87.75 213 ILE A C 1
ATOM 1713 O O . ILE A 1 213 ? -6.368 12.769 -5.119 1.00 87.75 213 ILE A O 1
ATOM 1717 N N . ALA A 1 214 ? -8.050 11.304 -4.840 1.00 90.12 214 ALA A N 1
ATOM 1718 C CA . ALA A 1 214 ? -7.545 10.347 -5.818 1.00 90.12 214 ALA A CA 1
ATOM 1719 C C . ALA A 1 214 ? -7.529 10.953 -7.230 1.00 90.12 214 ALA A C 1
ATOM 1721 O O . ALA A 1 214 ? -6.530 10.824 -7.937 1.00 90.12 214 ALA A O 1
ATOM 1722 N N . GLU A 1 215 ? -8.582 11.676 -7.618 1.00 86.88 215 GLU A N 1
ATOM 1723 C CA . GLU A 1 215 ? -8.671 12.382 -8.901 1.00 86.88 215 GLU A CA 1
ATOM 1724 C C . GLU A 1 215 ? -7.637 13.504 -9.036 1.00 86.88 215 GLU A C 1
ATOM 1726 O O . GLU A 1 215 ? -7.019 13.651 -10.094 1.00 86.88 215 GLU A O 1
ATOM 1731 N N . LEU A 1 216 ? -7.370 14.247 -7.961 1.00 88.19 216 LEU A N 1
ATOM 1732 C CA . LEU A 1 216 ? -6.330 15.273 -7.936 1.00 88.19 216 LEU A CA 1
ATOM 1733 C C . LEU A 1 216 ? -4.929 14.665 -8.117 1.00 88.19 216 LEU A C 1
ATOM 1735 O O . LEU A 1 216 ? -4.113 15.167 -8.890 1.00 88.19 216 LEU A O 1
ATOM 1739 N N . LEU A 1 217 ? -4.641 13.561 -7.424 1.00 89.19 217 LEU A N 1
ATOM 1740 C CA . LEU A 1 217 ? -3.317 12.922 -7.399 1.00 89.19 217 LEU A CA 1
ATOM 1741 C C . LEU A 1 217 ? -3.122 11.873 -8.500 1.00 89.19 217 LEU A C 1
ATOM 1743 O O . LEU A 1 217 ? -2.141 11.126 -8.525 1.00 89.19 217 LEU A O 1
ATOM 1747 N N . GLN A 1 218 ? -4.033 11.839 -9.459 1.00 87.94 218 GLN A N 1
ATOM 1748 C CA . GLN A 1 218 ? -4.180 10.749 -10.406 1.00 87.94 218 GLN A CA 1
ATOM 1749 C C . GLN A 1 218 ? -3.004 10.559 -11.379 1.00 87.94 218 GLN A C 1
ATOM 1751 O O . GLN A 1 218 ? -2.834 9.488 -11.967 1.00 87.94 218 GLN A O 1
ATOM 1756 N N . ALA A 1 219 ? -2.214 11.614 -11.597 1.00 90.06 219 ALA A N 1
ATOM 1757 C CA . ALA A 1 219 ? -1.045 11.596 -12.473 1.00 90.06 219 ALA A CA 1
ATOM 1758 C C . ALA A 1 219 ? 0.203 11.031 -11.774 1.00 90.06 219 ALA A C 1
ATOM 1760 O O . ALA A 1 219 ? 1.202 10.734 -12.442 1.00 90.06 219 ALA A O 1
ATOM 1761 N N . LEU A 1 220 ? 0.168 10.884 -10.445 1.00 90.25 220 LEU A N 1
ATOM 1762 C CA . LEU A 1 220 ? 1.325 10.505 -9.643 1.00 90.25 220 LEU A CA 1
ATOM 1763 C C . LEU A 1 220 ? 1.810 9.073 -9.944 1.00 90.25 220 LEU A C 1
ATOM 1765 O O . LEU A 1 220 ? 2.985 8.944 -10.305 1.00 90.25 220 LEU A O 1
ATOM 1769 N N . PRO A 1 221 ? 0.963 8.016 -9.928 1.00 91.31 221 PRO A N 1
ATOM 1770 C CA . PRO A 1 221 ? 1.418 6.659 -10.250 1.00 91.31 221 PRO A CA 1
ATOM 1771 C C . PRO A 1 221 ? 2.005 6.564 -11.667 1.00 91.31 221 PRO A C 1
ATOM 1773 O O . PRO A 1 221 ? 3.074 5.993 -11.869 1.00 91.31 221 PRO A O 1
ATOM 1776 N N . VAL A 1 222 ? 1.356 7.204 -12.648 1.00 91.06 222 VAL A N 1
ATOM 1777 C CA . VAL A 1 222 ? 1.806 7.230 -14.053 1.00 91.06 222 VAL A CA 1
ATOM 1778 C C . VAL A 1 222 ? 3.161 7.924 -14.191 1.00 91.06 222 VAL A C 1
ATOM 1780 O O . VAL A 1 222 ? 4.033 7.482 -14.940 1.00 91.06 222 VAL A O 1
ATOM 1783 N N . THR A 1 223 ? 3.366 9.023 -13.468 1.00 90.00 223 THR A N 1
ATOM 1784 C CA . THR A 1 223 ? 4.628 9.768 -13.500 1.00 90.00 223 THR A CA 1
ATOM 1785 C C . THR A 1 223 ? 5.769 8.963 -12.890 1.00 90.00 223 THR A C 1
ATOM 1787 O O . THR A 1 223 ? 6.854 8.923 -13.474 1.00 90.00 223 THR A O 1
ATOM 1790 N N . LEU A 1 224 ? 5.529 8.270 -11.775 1.00 88.25 224 LEU A N 1
ATOM 1791 C CA . LEU A 1 224 ? 6.521 7.380 -11.172 1.00 88.25 224 LEU A CA 1
ATOM 1792 C C . LEU A 1 224 ? 6.845 6.197 -12.088 1.00 88.25 224 LEU A C 1
ATOM 1794 O O . LEU A 1 224 ? 8.019 5.939 -12.342 1.00 88.25 224 LEU A O 1
ATOM 1798 N N . ALA A 1 225 ? 5.835 5.559 -12.685 1.00 88.38 225 ALA A N 1
ATOM 1799 C CA . ALA A 1 225 ? 6.038 4.455 -13.621 1.00 88.38 225 ALA A CA 1
ATOM 1800 C C . ALA A 1 225 ? 6.876 4.847 -14.844 1.00 88.38 225 ALA A C 1
ATOM 1802 O O . ALA A 1 225 ? 7.797 4.117 -15.215 1.00 88.38 225 ALA A O 1
ATOM 1803 N N . ARG A 1 226 ? 6.617 6.025 -15.434 1.00 87.69 226 ARG A N 1
ATOM 1804 C CA . ARG A 1 226 ? 7.427 6.559 -16.543 1.00 87.69 226 ARG A CA 1
ATOM 1805 C C . ARG A 1 226 ? 8.872 6.814 -16.123 1.00 87.69 226 ARG A C 1
ATOM 1807 O O . ARG A 1 226 ? 9.783 6.371 -16.809 1.00 87.69 226 ARG A O 1
ATOM 1814 N N . ARG A 1 227 ? 9.094 7.463 -14.973 1.00 84.88 227 ARG A N 1
ATOM 1815 C CA . ARG A 1 227 ? 10.446 7.713 -14.425 1.00 84.88 227 ARG A CA 1
ATOM 1816 C C . ARG A 1 227 ? 11.206 6.428 -14.087 1.00 84.88 227 ARG A C 1
ATOM 1818 O O . ARG A 1 227 ? 12.430 6.438 -14.002 1.00 84.88 227 ARG A O 1
ATOM 1825 N N . LYS A 1 228 ? 10.482 5.343 -13.826 1.00 82.25 228 LYS A N 1
ATOM 1826 C CA . LYS A 1 228 ? 11.012 4.013 -13.524 1.00 82.25 228 LYS A CA 1
ATOM 1827 C C . LYS A 1 228 ? 11.156 3.120 -14.751 1.00 82.25 228 LYS A C 1
ATOM 1829 O O . LYS A 1 228 ? 11.622 1.997 -14.579 1.00 82.25 228 LYS A O 1
ATOM 1834 N N . HIS A 1 229 ? 10.753 3.589 -15.934 1.00 83.75 229 HIS A N 1
ATOM 1835 C CA . HIS A 1 229 ? 10.746 2.800 -17.163 1.00 83.75 229 HIS A CA 1
ATOM 1836 C C . HIS A 1 229 ? 9.939 1.495 -17.035 1.00 83.75 229 HIS A C 1
ATOM 1838 O O . HIS A 1 229 ? 10.229 0.515 -17.711 1.00 83.75 229 HIS A O 1
ATOM 1844 N N . LEU A 1 230 ? 8.890 1.467 -16.195 1.00 83.56 230 LEU A N 1
ATOM 1845 C CA . LEU A 1 230 ? 8.083 0.249 -15.978 1.00 83.56 230 LEU A CA 1
ATOM 1846 C C . LEU A 1 230 ? 7.353 -0.222 -17.244 1.00 83.56 230 LEU A C 1
ATOM 1848 O O . LEU A 1 230 ? 6.956 -1.377 -17.328 1.00 83.56 230 LEU A O 1
ATOM 1852 N N . PHE A 1 231 ? 7.162 0.673 -18.215 1.00 75.44 231 PHE A N 1
ATOM 1853 C CA . PHE A 1 231 ? 6.502 0.373 -19.487 1.00 75.44 231 PHE A CA 1
ATOM 1854 C C . PHE A 1 231 ? 7.470 -0.062 -20.594 1.00 75.44 231 PHE A C 1
ATOM 1856 O O . PHE A 1 231 ? 7.016 -0.491 -21.650 1.00 75.44 231 PHE A O 1
ATOM 1863 N N . THR A 1 232 ? 8.780 0.099 -20.393 1.00 76.00 232 THR A N 1
ATOM 1864 C CA . THR A 1 232 ? 9.793 -0.090 -21.445 1.00 76.00 232 THR A CA 1
ATOM 1865 C C . THR A 1 232 ? 10.852 -1.116 -21.067 1.00 76.00 232 THR A C 1
ATOM 1867 O O . THR A 1 232 ? 11.312 -1.859 -21.929 1.00 76.00 232 THR A O 1
ATOM 1870 N N . ASP A 1 233 ? 11.215 -1.193 -19.788 1.00 76.38 233 ASP A N 1
ATOM 1871 C CA . ASP A 1 233 ? 12.245 -2.102 -19.298 1.00 76.38 233 ASP A CA 1
ATOM 1872 C C . ASP A 1 233 ? 11.606 -3.441 -18.939 1.00 76.38 233 ASP A C 1
ATOM 1874 O O . ASP A 1 233 ? 11.092 -3.617 -17.834 1.00 76.38 233 ASP A O 1
ATOM 1878 N N . ILE A 1 234 ? 11.634 -4.371 -19.895 1.00 77.69 234 ILE A N 1
ATOM 1879 C CA . ILE A 1 234 ? 11.185 -5.753 -19.711 1.00 77.69 234 ILE A CA 1
ATOM 1880 C C . ILE A 1 234 ? 12.392 -6.675 -19.870 1.00 77.69 234 ILE A C 1
ATOM 1882 O O . ILE A 1 234 ? 13.026 -6.716 -20.931 1.00 77.69 234 ILE A O 1
ATOM 1886 N N . LEU A 1 235 ? 12.704 -7.451 -18.832 1.00 81.88 235 LEU A N 1
ATOM 1887 C CA . LEU A 1 235 ? 13.715 -8.493 -18.926 1.00 81.88 235 LEU A CA 1
ATOM 1888 C C . LEU A 1 235 ? 13.134 -9.719 -19.638 1.00 81.88 235 LEU A C 1
ATOM 1890 O O . LEU A 1 235 ? 12.397 -10.516 -19.063 1.00 81.88 235 LEU A O 1
ATOM 1894 N N . ALA A 1 236 ? 13.495 -9.895 -20.910 1.00 83.12 236 ALA A N 1
ATOM 1895 C CA . ALA A 1 236 ? 13.087 -11.071 -21.668 1.00 83.12 236 ALA A CA 1
ATOM 1896 C C . ALA A 1 236 ? 13.574 -12.365 -20.988 1.00 83.12 236 ALA A C 1
ATOM 1898 O O . ALA A 1 236 ? 14.756 -12.495 -20.662 1.00 83.12 236 ALA A O 1
ATOM 1899 N N . THR A 1 237 ? 12.689 -13.357 -20.854 1.00 80.38 237 THR A N 1
ATOM 1900 C CA . THR A 1 237 ? 12.993 -14.655 -20.222 1.00 80.38 237 THR A CA 1
ATOM 1901 C C . THR A 1 237 ? 14.214 -15.334 -20.840 1.00 80.38 237 THR A C 1
ATOM 1903 O O . THR A 1 237 ? 15.047 -15.877 -20.121 1.00 80.38 237 THR A O 1
ATOM 1906 N N . LYS A 1 238 ? 14.371 -15.230 -22.167 1.00 84.31 238 LYS A N 1
ATOM 1907 C CA . LYS A 1 238 ? 15.544 -15.737 -22.890 1.00 84.31 238 LYS A CA 1
ATOM 1908 C C . LYS A 1 238 ? 16.846 -15.084 -22.403 1.00 84.31 238 LYS A C 1
ATOM 1910 O O . LYS A 1 238 ? 17.800 -15.781 -22.072 1.00 84.31 238 LYS A O 1
ATOM 1915 N N . LYS A 1 239 ? 16.852 -13.756 -22.261 1.00 87.38 239 LYS A N 1
ATOM 1916 C CA . LYS A 1 239 ? 18.008 -13.008 -21.750 1.00 87.38 239 LYS A CA 1
ATOM 1917 C C . LYS A 1 239 ? 18.333 -13.407 -20.311 1.00 87.38 239 LYS A C 1
ATOM 1919 O O . LYS A 1 239 ? 19.499 -13.545 -19.976 1.00 87.38 239 LYS A O 1
ATOM 1924 N N . LEU A 1 240 ? 17.319 -13.640 -19.474 1.00 87.12 240 LEU A N 1
ATOM 1925 C CA . LEU A 1 240 ? 17.511 -14.123 -18.103 1.00 87.12 240 LEU A CA 1
ATOM 1926 C C . LEU A 1 240 ? 18.112 -15.541 -18.056 1.00 87.12 240 LEU A C 1
ATOM 1928 O O . LEU A 1 240 ? 18.956 -15.809 -17.202 1.00 87.12 240 LEU A O 1
ATOM 1932 N N . SER A 1 241 ? 17.707 -16.441 -18.962 1.00 85.69 241 SER A N 1
ATOM 1933 C CA . SER A 1 241 ? 18.266 -17.801 -19.034 1.00 85.69 241 SER A CA 1
ATOM 1934 C C . SER A 1 241 ? 19.722 -17.844 -19.501 1.00 85.69 241 SER A C 1
ATOM 1936 O O . SER A 1 241 ? 20.456 -18.743 -19.104 1.00 85.69 241 SER A O 1
ATOM 1938 N N . GLU A 1 242 ? 20.143 -16.859 -20.297 1.00 90.50 242 GLU A N 1
ATOM 1939 C CA . GLU A 1 242 ? 21.513 -16.725 -20.810 1.00 90.50 242 GLU A CA 1
ATOM 1940 C C . GLU A 1 242 ? 22.489 -16.137 -19.773 1.00 90.50 242 GLU A C 1
ATOM 1942 O O . GLU A 1 242 ? 23.700 -16.220 -19.959 1.00 90.50 242 GLU A O 1
ATOM 1947 N N . LEU A 1 243 ? 21.995 -15.559 -18.668 1.00 90.38 243 LEU A N 1
ATOM 1948 C CA . LEU A 1 243 ? 22.849 -15.035 -17.599 1.00 90.38 243 LEU A CA 1
ATOM 1949 C C . LEU A 1 243 ? 23.503 -16.172 -16.813 1.00 90.38 243 LEU A C 1
ATOM 1951 O O . LEU A 1 243 ? 22.811 -17.073 -16.330 1.00 90.38 243 LEU A O 1
ATOM 1955 N N . ASP A 1 244 ? 24.815 -16.082 -16.600 1.00 92.31 244 ASP A N 1
ATOM 1956 C CA . ASP A 1 244 ? 25.573 -17.005 -15.751 1.00 92.31 244 ASP A CA 1
ATOM 1957 C C . ASP A 1 244 ? 25.329 -16.710 -14.260 1.00 92.31 244 ASP A C 1
ATOM 1959 O O . ASP A 1 244 ? 26.097 -16.035 -13.579 1.00 92.31 244 ASP A O 1
ATOM 1963 N N . LEU A 1 245 ? 24.162 -17.134 -13.776 1.00 92.62 245 LEU A N 1
ATOM 1964 C CA . LEU A 1 245 ? 23.673 -16.916 -12.419 1.00 92.62 245 LEU A CA 1
ATOM 1965 C C . LEU A 1 245 ? 23.085 -18.214 -11.866 1.00 92.62 245 LEU A C 1
ATOM 1967 O O . LEU A 1 245 ? 22.516 -19.026 -12.600 1.00 92.62 245 LEU A O 1
ATOM 1971 N N . SER A 1 246 ? 23.146 -18.383 -10.546 1.00 93.88 246 SER A N 1
ATOM 1972 C CA . SER A 1 246 ? 22.467 -19.499 -9.881 1.00 93.88 246 SER A CA 1
ATOM 1973 C C . SER A 1 246 ? 20.945 -19.432 -10.080 1.00 93.88 246 SER A C 1
ATOM 1975 O O . SER A 1 246 ? 20.370 -18.355 -10.261 1.00 93.88 246 SER A O 1
ATOM 1977 N N . LEU A 1 247 ? 20.260 -20.577 -9.967 1.00 91.12 247 LEU A N 1
ATOM 1978 C CA . LEU A 1 247 ? 18.795 -20.648 -10.066 1.00 91.12 247 LEU A CA 1
ATOM 1979 C C . LEU A 1 247 ? 18.099 -19.664 -9.111 1.00 91.12 247 LEU A C 1
ATOM 1981 O O . LEU A 1 247 ? 17.157 -18.982 -9.507 1.00 91.12 247 LEU A O 1
ATOM 1985 N N . ARG A 1 248 ? 18.599 -19.545 -7.873 1.00 90.06 248 ARG A N 1
ATOM 1986 C CA . ARG A 1 248 ? 18.060 -18.618 -6.867 1.00 90.06 248 ARG A CA 1
ATOM 1987 C C . ARG A 1 248 ? 18.176 -17.160 -7.316 1.00 90.06 248 ARG A C 1
ATOM 1989 O O . ARG A 1 248 ? 17.206 -16.420 -7.200 1.00 90.06 248 ARG A O 1
ATOM 1996 N N . GLN A 1 249 ? 19.328 -16.756 -7.847 1.00 90.62 249 GLN A N 1
ATOM 1997 C CA . GLN A 1 249 ? 19.537 -15.389 -8.338 1.00 90.62 249 GLN A CA 1
ATOM 1998 C C . GLN A 1 249 ? 18.670 -15.094 -9.565 1.00 90.62 249 GLN A C 1
ATOM 2000 O O . GLN A 1 249 ? 18.064 -14.026 -9.644 1.00 90.62 249 GLN A O 1
ATOM 2005 N N . ARG A 1 250 ? 18.549 -16.050 -10.497 1.00 91.12 250 ARG A N 1
ATOM 2006 C CA . ARG A 1 250 ? 17.652 -15.906 -11.653 1.00 91.12 250 ARG A CA 1
ATOM 2007 C C . ARG A 1 250 ? 16.194 -15.757 -11.215 1.00 91.12 250 ARG A C 1
ATOM 2009 O O . ARG A 1 250 ? 15.502 -14.890 -11.737 1.00 91.12 250 ARG A O 1
ATOM 2016 N N . TRP A 1 251 ? 15.747 -16.543 -10.235 1.00 89.62 251 TRP A N 1
ATOM 2017 C CA . TRP A 1 251 ? 14.400 -16.426 -9.669 1.00 89.62 251 TRP A CA 1
ATOM 2018 C C . TRP A 1 251 ? 14.167 -15.058 -9.014 1.00 89.62 251 TRP A C 1
ATOM 2020 O O . TRP A 1 251 ? 13.147 -14.434 -9.274 1.00 89.62 251 TRP A O 1
ATOM 2030 N N . GLN A 1 252 ? 15.127 -14.538 -8.242 1.00 89.44 252 GLN A N 1
ATOM 2031 C CA . GLN A 1 252 ? 15.017 -13.199 -7.645 1.00 89.44 252 GLN A CA 1
ATOM 2032 C C . GLN A 1 252 ? 14.892 -12.098 -8.706 1.00 89.44 252 GLN A C 1
ATOM 2034 O O . GLN A 1 252 ? 14.039 -11.222 -8.580 1.00 89.44 252 GLN A O 1
ATOM 2039 N N . LEU A 1 253 ? 15.704 -12.154 -9.767 1.00 90.56 253 LEU A N 1
ATOM 2040 C CA . LEU A 1 253 ? 15.607 -11.211 -10.886 1.00 90.56 253 LEU A CA 1
ATOM 2041 C C . LEU A 1 253 ? 14.269 -11.324 -11.616 1.00 90.56 253 LEU A C 1
ATOM 2043 O O . LEU A 1 253 ? 13.675 -10.303 -11.954 1.00 90.56 253 LEU A O 1
ATOM 2047 N N . TRP A 1 254 ? 13.790 -12.550 -11.834 1.00 90.50 254 TRP A N 1
ATOM 2048 C CA . TRP A 1 254 ? 12.482 -12.786 -12.434 1.00 90.50 254 TRP A CA 1
ATOM 2049 C C . TRP A 1 254 ? 11.363 -12.178 -11.589 1.00 90.50 254 TRP A C 1
ATOM 2051 O O . TRP A 1 254 ? 10.543 -11.445 -12.130 1.00 90.50 254 TRP A O 1
ATOM 2061 N N . THR A 1 255 ? 11.361 -12.413 -10.274 1.00 90.38 255 THR A N 1
ATOM 2062 C CA . THR A 1 255 ? 10.356 -11.857 -9.357 1.00 90.38 255 THR A CA 1
ATOM 2063 C C . THR A 1 255 ? 10.343 -10.331 -9.416 1.00 90.38 255 THR A C 1
ATOM 2065 O O . THR A 1 255 ? 9.277 -9.735 -9.546 1.00 90.38 255 THR A O 1
ATOM 2068 N N . LEU A 1 256 ? 11.519 -9.693 -9.401 1.00 89.62 256 LEU A N 1
ATOM 2069 C CA . LEU A 1 256 ? 11.629 -8.237 -9.517 1.00 89.62 256 LEU A CA 1
ATOM 2070 C C . LEU A 1 256 ? 11.075 -7.711 -10.851 1.00 89.62 256 LEU A C 1
ATOM 2072 O O . LEU A 1 256 ? 10.356 -6.713 -10.862 1.00 89.62 256 LEU A O 1
ATOM 2076 N N . ASP A 1 257 ? 11.400 -8.352 -11.977 1.00 90.81 257 ASP A N 1
ATOM 2077 C CA . ASP A 1 257 ? 10.890 -7.947 -13.296 1.00 90.81 257 ASP A CA 1
ATOM 2078 C C . ASP A 1 257 ? 9.375 -8.167 -13.419 1.00 90.81 257 ASP A C 1
ATOM 2080 O O . ASP A 1 257 ? 8.646 -7.314 -13.928 1.00 90.81 257 ASP A O 1
ATOM 2084 N N . GLU A 1 258 ? 8.882 -9.281 -12.884 1.00 91.06 258 GLU A N 1
ATOM 2085 C CA . GLU A 1 258 ? 7.470 -9.638 -12.885 1.00 91.06 258 GLU A CA 1
ATOM 2086 C C . GLU A 1 258 ? 6.636 -8.648 -12.053 1.00 91.06 258 GLU A C 1
ATOM 2088 O O . GLU A 1 258 ? 5.598 -8.171 -12.517 1.00 91.06 258 GLU A O 1
ATOM 2093 N N . GLU A 1 259 ? 7.107 -8.252 -10.866 1.00 91.31 259 GLU A N 1
ATOM 2094 C CA . GLU A 1 259 ? 6.450 -7.222 -10.051 1.00 91.31 259 GLU A CA 1
ATOM 2095 C C . GLU A 1 259 ? 6.450 -5.849 -10.735 1.00 91.31 259 GLU A C 1
ATOM 2097 O O . GLU A 1 259 ? 5.440 -5.136 -10.695 1.00 91.31 259 GLU A O 1
ATOM 2102 N N . ARG A 1 260 ? 7.542 -5.475 -11.417 1.00 92.94 260 ARG A N 1
ATOM 2103 C CA . ARG A 1 260 ? 7.603 -4.239 -12.219 1.00 92.94 260 ARG A CA 1
ATOM 2104 C C . ARG A 1 260 ? 6.563 -4.254 -13.333 1.00 92.94 260 ARG A C 1
ATOM 2106 O O . ARG A 1 260 ? 5.837 -3.271 -13.497 1.00 92.94 260 ARG A O 1
ATOM 2113 N N . ARG A 1 261 ? 6.459 -5.370 -14.058 1.00 91.50 261 ARG A N 1
ATOM 2114 C CA . ARG A 1 261 ? 5.521 -5.545 -15.172 1.00 91.50 261 ARG A CA 1
ATOM 2115 C C . ARG A 1 261 ? 4.068 -5.492 -14.702 1.00 91.50 261 ARG A C 1
ATOM 2117 O O . ARG A 1 261 ? 3.276 -4.745 -15.273 1.00 91.50 261 ARG A O 1
ATOM 2124 N N . ARG A 1 262 ? 3.732 -6.211 -13.625 1.00 94.19 262 ARG A N 1
ATOM 2125 C CA . ARG A 1 262 ? 2.393 -6.197 -13.004 1.00 94.19 262 ARG A CA 1
ATOM 2126 C C . ARG A 1 262 ? 2.010 -4.809 -12.508 1.00 94.19 262 ARG A C 1
ATOM 2128 O O . ARG A 1 262 ? 0.904 -4.347 -12.772 1.00 94.19 262 ARG A O 1
ATOM 2135 N N . THR A 1 263 ? 2.945 -4.109 -11.865 1.00 94.69 263 THR A N 1
ATOM 2136 C CA . THR A 1 263 ? 2.741 -2.727 -11.403 1.00 94.69 263 THR A CA 1
ATOM 2137 C C . THR A 1 263 ? 2.498 -1.780 -12.580 1.00 94.69 263 THR A C 1
ATOM 2139 O O . THR A 1 263 ? 1.551 -0.994 -12.552 1.00 94.69 263 THR A O 1
ATOM 2142 N N . GLY A 1 264 ? 3.306 -1.871 -13.642 1.00 93.75 264 GLY A N 1
ATOM 2143 C CA . GLY A 1 264 ? 3.116 -1.087 -14.865 1.00 93.75 264 GLY A CA 1
ATOM 2144 C C . GLY A 1 264 ? 1.752 -1.344 -15.512 1.00 93.75 264 GLY A C 1
ATOM 2145 O O . GLY A 1 264 ? 1.020 -0.398 -15.804 1.00 93.75 264 GLY A O 1
ATOM 2146 N N . PHE A 1 265 ? 1.369 -2.613 -15.659 1.00 92.25 265 PHE A N 1
ATOM 2147 C CA . PHE A 1 265 ? 0.068 -2.998 -16.205 1.00 92.25 265 PHE A CA 1
ATOM 2148 C C . PHE A 1 265 ? -1.096 -2.471 -15.356 1.00 92.25 265 PHE A C 1
ATOM 2150 O O . PHE A 1 265 ? -2.020 -1.866 -15.893 1.00 92.25 265 PHE A O 1
ATOM 2157 N N . ALA A 1 266 ? -1.030 -2.608 -14.031 1.00 93.81 266 ALA A N 1
ATOM 2158 C CA . ALA A 1 266 ? -2.065 -2.104 -13.132 1.00 93.81 266 ALA A CA 1
ATOM 2159 C C . ALA A 1 266 ? -2.211 -0.573 -13.194 1.00 93.81 266 ALA A C 1
ATOM 2161 O O . ALA A 1 266 ? -3.330 -0.057 -13.166 1.00 93.81 266 ALA A O 1
ATOM 2162 N N . ILE A 1 267 ? -1.106 0.168 -13.346 1.00 93.25 267 ILE A N 1
ATOM 2163 C CA . ILE A 1 267 ? -1.138 1.625 -13.561 1.00 93.25 267 ILE A CA 1
ATOM 2164 C C . ILE A 1 267 ? -1.821 1.959 -14.885 1.00 93.25 267 ILE A C 1
ATOM 2166 O O . ILE A 1 267 ? -2.668 2.853 -14.929 1.00 93.25 267 ILE A O 1
ATOM 2170 N N . TRP A 1 268 ? -1.472 1.239 -15.952 1.00 90.69 268 TRP A N 1
ATOM 2171 C CA . TRP A 1 268 ? -2.108 1.405 -17.253 1.00 90.69 268 TRP A CA 1
ATOM 2172 C C . TRP A 1 268 ? -3.618 1.145 -17.166 1.00 90.69 268 TRP A C 1
ATOM 2174 O O . TRP A 1 268 ? -4.384 2.057 -17.475 1.00 90.69 268 TRP A O 1
ATOM 2184 N N . VAL A 1 269 ? -4.059 -0.002 -16.637 1.00 90.44 269 VAL A N 1
ATOM 2185 C CA . VAL A 1 269 ? -5.489 -0.334 -16.462 1.00 90.44 269 VAL A CA 1
ATOM 2186 C C . VAL A 1 269 ? -6.212 0.728 -15.630 1.00 90.44 269 VAL A C 1
ATOM 2188 O O . VAL A 1 269 ? -7.238 1.256 -16.057 1.00 90.44 269 VAL A O 1
ATOM 2191 N N . SER A 1 270 ? -5.652 1.109 -14.479 1.00 85.81 270 SER A N 1
ATOM 2192 C CA . SER A 1 270 ? -6.232 2.130 -13.597 1.00 85.81 270 SER A CA 1
ATOM 2193 C C . SER A 1 270 ? -6.374 3.491 -14.296 1.00 85.81 270 SER A C 1
ATOM 2195 O O . SER A 1 270 ? -7.370 4.195 -14.111 1.00 85.81 270 SER A O 1
ATOM 2197 N N . SER A 1 271 ? -5.418 3.854 -15.159 1.00 83.19 271 SER A N 1
ATOM 2198 C CA . SER A 1 271 ? -5.517 5.062 -15.985 1.00 83.19 271 SER A CA 1
ATOM 2199 C C . SER A 1 271 ? -6.604 4.973 -17.063 1.00 83.19 271 SER A C 1
ATOM 2201 O O . SER A 1 271 ? -7.278 5.974 -17.304 1.00 83.19 271 SER A O 1
ATOM 2203 N N . GLN A 1 272 ? -6.814 3.796 -17.668 1.00 78.38 272 GLN A N 1
ATOM 2204 C CA . GLN A 1 272 ? -7.780 3.601 -18.755 1.00 78.38 272 GLN A CA 1
ATOM 2205 C C . GLN A 1 272 ? -9.226 3.581 -18.255 1.00 78.38 272 GLN A C 1
ATOM 2207 O O . GLN A 1 272 ? -10.094 4.178 -18.886 1.00 78.38 272 GLN A O 1
ATOM 2212 N N . LEU A 1 273 ? -9.476 2.992 -17.080 1.00 68.75 273 LEU A N 1
ATOM 2213 C CA . LEU A 1 273 ? -10.801 2.946 -16.442 1.00 68.75 273 LEU A CA 1
ATOM 2214 C C . LEU A 1 273 ? -11.424 4.339 -16.219 1.00 68.75 273 LEU A C 1
ATOM 2216 O O . LEU A 1 273 ? -12.620 4.469 -15.981 1.00 68.75 273 LEU A O 1
ATOM 2220 N N . LYS A 1 274 ? -10.640 5.417 -16.298 1.00 60.31 274 LYS A N 1
ATOM 2221 C CA . LYS A 1 274 ? -11.168 6.786 -16.276 1.00 60.31 274 LYS A CA 1
ATOM 2222 C C . LYS A 1 274 ? -11.924 7.135 -17.546 1.00 60.31 274 LYS A C 1
ATOM 2224 O O . LYS A 1 274 ? -12.997 7.713 -17.456 1.00 60.31 274 LYS A O 1
ATOM 2229 N N . PHE A 1 275 ? -11.375 6.795 -18.709 1.00 55.25 275 PHE A N 1
ATOM 2230 C CA . PHE A 1 275 ? -11.965 7.189 -19.986 1.00 55.25 275 PHE A CA 1
ATOM 2231 C C . PHE A 1 275 ? -13.360 6.586 -20.174 1.00 55.25 275 PHE A C 1
ATOM 2233 O O . PHE A 1 275 ? -14.218 7.240 -20.754 1.00 55.25 275 PHE A O 1
ATOM 2240 N N . SER A 1 276 ? -13.606 5.391 -19.628 1.00 51.59 276 SER A N 1
ATOM 2241 C CA . SER A 1 276 ? -14.904 4.714 -19.699 1.00 51.59 276 SER A CA 1
ATOM 2242 C C . SER A 1 276 ? -15.908 5.183 -18.639 1.00 51.59 276 SER A C 1
ATOM 2244 O O . SER A 1 276 ? -17.080 5.345 -18.955 1.00 51.59 276 SER A O 1
ATOM 2246 N N . HIS A 1 277 ? -15.481 5.414 -17.391 1.00 53.62 277 HIS A N 1
ATOM 2247 C CA . HIS A 1 277 ? -16.393 5.798 -16.300 1.00 53.62 277 HIS A CA 1
ATOM 2248 C C . HIS A 1 277 ? -16.621 7.317 -16.169 1.00 53.62 277 HIS A C 1
ATOM 2250 O O . HIS A 1 277 ? -17.568 7.735 -15.507 1.00 53.62 277 HIS A O 1
ATOM 2256 N N . PHE A 1 278 ? -15.758 8.153 -16.762 1.00 52.12 278 PHE A N 1
ATOM 2257 C CA . PHE A 1 278 ? -15.739 9.608 -16.552 1.00 52.12 278 PHE A CA 1
ATOM 2258 C C . PHE A 1 278 ? -15.836 10.436 -17.844 1.00 52.12 278 PHE A C 1
ATOM 2260 O O . PHE A 1 278 ? -15.416 11.594 -17.860 1.00 52.12 278 PHE A O 1
ATOM 2267 N N . GLN A 1 279 ? -16.443 9.908 -18.911 1.00 41.72 279 GLN A N 1
ATOM 2268 C CA . GLN A 1 279 ? -16.952 10.776 -19.977 1.00 41.72 279 GLN A CA 1
ATOM 2269 C C . GLN A 1 279 ? -18.150 11.577 -19.426 1.00 41.72 279 GLN A C 1
ATOM 2271 O O . GLN A 1 279 ? -19.113 10.967 -18.961 1.00 41.72 279 GLN A O 1
ATOM 2276 N N . PRO A 1 280 ? -18.127 12.924 -19.418 1.00 44.66 280 PRO A N 1
ATOM 2277 C CA . PRO A 1 280 ? -19.353 13.680 -19.190 1.00 44.66 280 PRO A CA 1
ATOM 2278 C C . PRO A 1 280 ? -20.334 13.389 -20.342 1.00 44.66 280 PRO A C 1
ATOM 2280 O O . PRO A 1 280 ? -19.885 13.310 -21.491 1.00 44.66 280 PRO A O 1
ATOM 2283 N N . PRO A 1 281 ? -21.653 13.268 -20.097 1.00 42.47 281 PRO A N 1
ATOM 2284 C CA . PRO A 1 281 ? -22.646 13.294 -21.164 1.00 42.47 281 PRO A CA 1
ATOM 2285 C C . PRO A 1 281 ? -22.735 14.737 -21.675 1.00 42.47 281 PRO A C 1
ATOM 2287 O O . PRO A 1 281 ? -23.618 15.500 -21.317 1.00 42.47 281 PRO A O 1
ATOM 2290 N N . GLY A 1 282 ? -21.740 15.154 -22.449 1.00 40.94 282 GLY A N 1
ATOM 2291 C CA . GLY A 1 282 ? -21.612 16.513 -22.942 1.00 40.94 282 GLY A CA 1
ATOM 2292 C C . GLY A 1 282 ? -21.294 16.457 -24.416 1.00 40.94 282 GLY A C 1
ATOM 2293 O O . GLY A 1 282 ? -20.140 16.299 -24.795 1.00 40.94 282 GLY A O 1
ATOM 2294 N N . ASN A 1 283 ? -22.341 16.556 -25.225 1.00 40.00 283 ASN A N 1
ATOM 2295 C CA . ASN A 1 283 ? -22.306 16.646 -26.675 1.00 40.00 283 ASN A CA 1
ATOM 2296 C C . ASN A 1 283 ? -21.354 17.780 -27.116 1.00 40.00 283 ASN A C 1
ATOM 2298 O O . ASN A 1 283 ? -21.732 18.953 -27.150 1.00 40.00 283 ASN A O 1
ATOM 2302 N N . ILE A 1 284 ? -20.096 17.434 -27.403 1.00 41.28 284 ILE A N 1
ATOM 2303 C CA . ILE A 1 284 ? -19.048 18.382 -27.816 1.00 41.28 284 ILE A CA 1
ATOM 2304 C C . ILE A 1 284 ? -19.298 18.895 -29.246 1.00 41.28 284 ILE A C 1
ATOM 2306 O O . ILE A 1 284 ? -18.718 19.902 -29.645 1.00 41.28 284 ILE A O 1
ATOM 2310 N N . ASP A 1 285 ? -20.224 18.272 -29.980 1.00 40.19 285 ASP A N 1
ATOM 2311 C CA . ASP A 1 285 ? -20.496 18.572 -31.388 1.00 40.19 285 ASP A CA 1
ATOM 2312 C C . ASP A 1 285 ? -21.458 19.757 -31.597 1.00 40.19 285 ASP A C 1
ATOM 2314 O O . ASP A 1 285 ? -21.512 20.327 -32.686 1.00 40.19 285 ASP A O 1
ATOM 2318 N N . ASN A 1 286 ? -22.175 20.211 -30.559 1.00 35.31 286 ASN A N 1
ATOM 2319 C CA . ASN A 1 286 ? -23.192 21.265 -30.706 1.00 35.31 286 ASN A CA 1
ATOM 2320 C C . ASN A 1 286 ? -22.720 22.695 -30.385 1.00 35.31 286 ASN A C 1
ATOM 2322 O O . ASN A 1 286 ? -23.497 23.634 -30.556 1.00 35.31 286 ASN A O 1
ATOM 2326 N N . ARG A 1 287 ? -21.471 22.920 -29.947 1.00 37.56 287 ARG A N 1
ATOM 2327 C CA . ARG A 1 287 ? -20.988 24.281 -29.608 1.00 37.56 287 ARG A CA 1
ATOM 2328 C C . ARG A 1 287 ? -20.511 25.110 -30.804 1.00 37.56 287 ARG A C 1
ATOM 2330 O O . ARG A 1 287 ? -20.264 26.304 -30.650 1.00 37.56 287 ARG A O 1
ATOM 2337 N N . THR A 1 288 ? -20.450 24.534 -32.002 1.00 35.34 288 THR A N 1
ATOM 2338 C CA . THR A 1 288 ? -20.041 25.239 -33.230 1.00 35.34 288 THR A CA 1
ATOM 2339 C C . THR A 1 288 ? -21.128 26.172 -33.786 1.00 35.34 288 THR A C 1
ATOM 2341 O O . THR A 1 288 ? -20.833 27.033 -34.610 1.00 35.34 288 THR A O 1
ATOM 2344 N N . SER A 1 289 ? -22.379 26.061 -33.325 1.00 34.06 289 SER A N 1
ATOM 2345 C CA . SER A 1 289 ? -23.506 26.864 -33.829 1.00 34.06 289 SER A CA 1
ATOM 2346 C C . SER A 1 289 ? -23.655 28.246 -33.172 1.00 34.06 289 SER A C 1
ATOM 2348 O O . SER A 1 289 ? -24.325 29.112 -33.731 1.00 34.06 289 SER A O 1
ATOM 2350 N N . LEU A 1 290 ? -22.992 28.507 -32.037 1.00 38.12 290 LEU A N 1
ATOM 2351 C CA . LEU A 1 290 ? -23.117 29.774 -31.293 1.00 38.12 290 LEU A CA 1
ATOM 2352 C C . LEU A 1 290 ? -22.129 30.873 -31.731 1.00 38.12 290 LEU A C 1
ATOM 2354 O O . LEU A 1 290 ? -22.142 31.965 -31.168 1.00 38.12 290 LEU A O 1
ATOM 2358 N N . LEU A 1 291 ? -21.298 30.620 -32.749 1.00 33.53 291 LEU A N 1
ATOM 2359 C CA . LEU A 1 291 ? -20.359 31.604 -33.314 1.00 33.53 291 LEU A CA 1
ATOM 2360 C C . LEU A 1 291 ? -20.789 32.184 -34.672 1.00 33.53 291 LEU A C 1
ATOM 2362 O O . LEU A 1 291 ? -20.019 32.918 -35.287 1.00 33.53 291 LEU A O 1
ATOM 2366 N N . THR A 1 292 ? -22.016 31.926 -35.136 1.00 30.38 292 THR A N 1
ATOM 2367 C CA . THR A 1 292 ? -22.554 32.619 -36.321 1.00 30.38 292 THR A CA 1
ATOM 2368 C C . THR A 1 292 ? -23.523 33.726 -35.891 1.00 30.38 292 THR A C 1
ATOM 2370 O O . THR A 1 292 ? -24.566 33.434 -35.307 1.00 30.38 292 THR A O 1
ATOM 2373 N N . PRO A 1 293 ? -23.219 35.015 -36.141 1.00 32.88 293 PRO A N 1
ATOM 2374 C CA . PRO A 1 293 ? -24.212 36.064 -35.979 1.00 32.88 293 PRO A CA 1
ATOM 2375 C C . PRO A 1 293 ? -25.321 35.822 -37.003 1.00 32.88 293 PRO A C 1
ATOM 2377 O O . PRO A 1 293 ? -25.054 35.690 -38.198 1.00 32.88 293 PRO A O 1
ATOM 2380 N N . GLY A 1 294 ? -26.563 35.751 -36.525 1.00 33.06 294 GLY A N 1
ATOM 2381 C CA . GLY A 1 294 ? -27.739 35.536 -37.355 1.00 33.06 294 GLY A CA 1
ATOM 2382 C C . GLY A 1 294 ? -27.889 36.602 -38.439 1.00 33.06 294 GLY A C 1
ATOM 2383 O O . GLY A 1 294 ? -28.412 37.686 -38.192 1.00 33.06 294 GLY A O 1
ATOM 2384 N N . LEU A 1 295 ? -27.500 36.258 -39.663 1.00 30.86 295 LEU A N 1
ATOM 2385 C CA . LEU A 1 295 ? -28.046 36.862 -40.870 1.00 30.86 295 LEU A CA 1
ATOM 2386 C C . LEU A 1 295 ? -29.406 36.207 -41.119 1.00 30.86 295 LEU A C 1
ATOM 2388 O O . LEU A 1 295 ? -29.498 35.127 -41.697 1.00 30.86 295 LEU A O 1
ATOM 2392 N N . LYS A 1 296 ? -30.478 36.850 -40.643 1.00 32.94 296 LYS A N 1
ATOM 2393 C CA . LYS A 1 296 ? -31.826 36.548 -41.134 1.00 32.94 296 LYS A CA 1
ATOM 2394 C C . LYS A 1 296 ? -31.927 37.048 -42.580 1.00 32.94 296 LYS A C 1
ATOM 2396 O O . LYS A 1 296 ? -31.670 38.232 -42.799 1.00 32.94 296 LYS A O 1
ATOM 2401 N N . PRO A 1 297 ? -32.340 36.220 -43.552 1.00 32.19 297 PRO A N 1
ATOM 2402 C CA . PRO A 1 297 ? -32.751 36.731 -44.848 1.00 32.19 297 PRO A CA 1
ATOM 2403 C C . PRO A 1 297 ? -34.128 37.389 -44.689 1.00 32.19 297 PRO A C 1
ATOM 2405 O O . PRO A 1 297 ? -35.120 36.720 -44.405 1.00 32.19 297 PRO A O 1
ATOM 2408 N N . THR A 1 298 ? -34.194 38.713 -44.819 1.00 33.19 298 THR A N 1
ATOM 2409 C CA . THR A 1 298 ? -35.459 39.430 -45.014 1.00 33.19 298 THR A CA 1
ATOM 2410 C C . THR A 1 298 ? -35.857 39.343 -46.479 1.00 33.19 298 THR A C 1
ATOM 2412 O O . THR A 1 298 ? -35.124 39.802 -47.350 1.00 33.19 298 THR A O 1
ATOM 2415 N N . SER A 1 299 ? -37.026 38.762 -46.724 1.00 34.25 299 SER A N 1
ATOM 2416 C CA . SER A 1 299 ? -37.759 38.812 -47.984 1.00 34.25 299 SER A CA 1
ATOM 2417 C C . SER A 1 299 ? -38.162 40.245 -48.340 1.00 34.25 299 SER A C 1
ATOM 2419 O O . SER A 1 299 ? -38.917 40.837 -47.566 1.00 34.25 299 SER A O 1
ATOM 2421 N N . ILE A 1 300 ? -37.708 40.744 -49.496 1.00 35.00 300 ILE A N 1
ATOM 2422 C CA . ILE A 1 300 ? -38.500 41.409 -50.553 1.00 35.00 300 ILE A CA 1
ATOM 2423 C C . ILE A 1 300 ? -37.826 41.058 -51.881 1.00 35.00 300 ILE A C 1
ATOM 2425 O O . ILE A 1 300 ? -36.588 41.225 -51.951 1.00 35.00 300 ILE A O 1
#

pLDDT: mean 80.8, std 19.09, range [30.38, 98.5]